Protein AF-A0A2T9X5S5-F1 (afdb_monomer_lite)

Secondary structure (DSSP, 8-state):
-HHHHHHHHHHHHHHHHHHHHHHHTTTT-HHHHHHHHHH-S-HHHHHHHHHH-HHHHHHHHHHHHHHHHHHHHHHHHHHHHHHHHHH-S-HHHHHHHHHHHHHHHHHHHHHHS-HHHHHHHHHHHHHHHHHHHHHHHHHHHHHHHHHHS---HHHHHHHHHHHHHHHHHHHHHH-S--TTHHHHHHHHHHHHHHHHHHHHHHHHHHTS--

Sequence (210 aa):
GSSYLTAFSIASIVVIFASYFETAAVGFSNSGISNLLSVTQYPGFYISQEYLGSTFSTIFFVFTVNSLLGSAIAAYVALSRLTYSLTSRKMLTSIIIVAIFFISFNLIASITGQYCLVYQYTTEASLVTLFSSHAIVSAAYPLFVKKFYKLNLPSVLLGLSSTALMAYGLYSNLIPYEYPNTLIGIVSLISGVILGIVSNILKPILYRKN

Foldseek 3Di:
DVVVVVVVVVVVVVVVVVVVVLCVLQPVDPVSVVVQVVVDPCSVLVSCCVPPNDVRSVVVVVVVVVVVVVVVVVVLLVQLVVQCVLVVDDSVVSSVVSVVVVVVLVVVCVVVVPVVVSVLLVVLLVQLQVLVVQLVCLLCQQVVCVVPHDRDPVSVVSSVVSNVVSVVSNVVSLPPPDPPSNVSSVVSNVVVVVVVVVSVVCVVVVPPDD

pLDDT: mean 77.08, std 10.08, range [37.09, 89.25]

Radius of gyration: 20.95 Å; chains: 1; bounding box: 58×37×54 Å

Structure (mmCIF, N/CA/C/O backbone):
data_AF-A0A2T9X5S5-F1
#
_entry.id   AF-A0A2T9X5S5-F1
#
loop_
_atom_site.group_PDB
_atom_site.id
_atom_site.type_symbol
_atom_site.label_atom_id
_atom_site.label_alt_id
_atom_site.label_comp_id
_atom_site.label_asym_id
_atom_site.label_entity_id
_atom_site.label_seq_id
_atom_site.pdbx_PDB_ins_code
_atom_site.Cartn_x
_atom_site.Cartn_y
_atom_site.Cartn_z
_atom_site.occupancy
_atom_site.B_iso_or_equiv
_atom_site.auth_seq_id
_atom_site.auth_comp_id
_atom_site.auth_asym_id
_atom_site.auth_atom_id
_atom_site.pdbx_PDB_model_num
ATOM 1 N N . GLY A 1 1 ? -14.468 -13.132 8.424 1.00 51.97 1 GLY A N 1
ATOM 2 C CA . GLY A 1 1 ? -13.301 -13.408 9.283 1.00 51.97 1 GLY A CA 1
ATOM 3 C C . GLY A 1 1 ? -12.299 -14.291 8.567 1.00 51.97 1 GLY A C 1
ATOM 4 O O . GLY A 1 1 ? -11.332 -13.772 8.034 1.00 51.97 1 GLY A O 1
ATOM 5 N N . SER A 1 2 ? -12.562 -15.600 8.490 1.00 63.81 2 SER A N 1
ATOM 6 C CA . SER A 1 2 ? -11.638 -16.597 7.914 1.00 63.81 2 SER A CA 1
ATOM 7 C C . SER A 1 2 ? -11.231 -16.331 6.450 1.00 63.81 2 SER A C 1
ATOM 9 O O . SER A 1 2 ? -10.044 -16.354 6.136 1.00 63.81 2 SER A O 1
ATOM 11 N N . SER A 1 3 ? -12.171 -15.965 5.570 1.00 66.81 3 SER A N 1
ATOM 12 C CA . SER A 1 3 ? -11.874 -15.678 4.151 1.00 66.81 3 SER A CA 1
ATOM 13 C C . SER A 1 3 ? -10.965 -14.460 3.937 1.00 66.81 3 SER A C 1
ATOM 15 O O . SER A 1 3 ? -10.184 -14.424 2.998 1.00 66.81 3 SER A O 1
ATOM 17 N N . TYR A 1 4 ? -11.044 -13.461 4.821 1.00 65.31 4 TYR A N 1
ATOM 18 C CA . TYR A 1 4 ? -10.159 -12.293 4.765 1.00 65.31 4 TYR A CA 1
ATOM 19 C C . TYR A 1 4 ? -8.742 -12.660 5.207 1.00 65.31 4 TYR A C 1
ATOM 21 O O . TYR A 1 4 ? -7.770 -12.277 4.570 1.00 65.31 4 TYR A O 1
ATOM 29 N N . LEU A 1 5 ? -8.638 -13.437 6.286 1.00 69.31 5 LEU A N 1
ATOM 30 C CA . LEU A 1 5 ? -7.360 -13.843 6.861 1.00 69.31 5 LEU A CA 1
ATOM 31 C C . LEU A 1 5 ? -6.591 -14.759 5.899 1.00 69.31 5 LEU A C 1
ATOM 33 O O . LEU A 1 5 ? -5.406 -14.560 5.677 1.00 69.31 5 LEU A O 1
ATOM 37 N N . THR A 1 6 ? -7.292 -15.692 5.253 1.00 73.94 6 THR A N 1
ATOM 38 C CA . THR A 1 6 ? -6.723 -16.563 4.212 1.00 73.94 6 THR A CA 1
ATOM 39 C C . THR A 1 6 ? -6.291 -15.783 2.973 1.00 73.94 6 THR A C 1
ATOM 41 O O . THR A 1 6 ? -5.167 -15.969 2.515 1.00 73.94 6 THR A O 1
ATOM 44 N N . ALA A 1 7 ? -7.124 -14.867 2.467 1.00 73.75 7 ALA A N 1
ATOM 45 C CA . ALA A 1 7 ? -6.748 -14.001 1.350 1.00 73.75 7 ALA A CA 1
ATOM 46 C C . ALA A 1 7 ? -5.518 -13.139 1.680 1.00 73.75 7 ALA A C 1
ATOM 48 O O . ALA A 1 7 ? -4.605 -13.036 0.864 1.00 73.75 7 ALA A O 1
ATOM 49 N N . PHE A 1 8 ? -5.463 -12.576 2.891 1.00 73.94 8 PHE A N 1
ATOM 50 C CA . PHE A 1 8 ? -4.324 -11.793 3.361 1.00 73.94 8 PHE A CA 1
ATOM 51 C C . PHE A 1 8 ? -3.049 -12.640 3.438 1.00 73.94 8 PHE A C 1
ATOM 53 O O . PHE A 1 8 ? -2.024 -12.240 2.898 1.00 73.94 8 PHE A O 1
ATOM 60 N N . SER A 1 9 ? -3.114 -13.838 4.027 1.00 77.38 9 SER A N 1
ATOM 61 C CA . SER A 1 9 ? -1.963 -14.743 4.109 1.00 77.38 9 SER A CA 1
ATOM 62 C C . SER A 1 9 ? -1.449 -15.167 2.733 1.00 77.38 9 SER A C 1
ATOM 64 O O . SER A 1 9 ? -0.241 -15.152 2.510 1.00 77.38 9 SER A O 1
ATOM 66 N N . ILE A 1 10 ? -2.346 -15.502 1.800 1.00 82.69 10 ILE A N 1
ATOM 67 C CA . ILE A 1 10 ? -1.968 -15.855 0.425 1.00 82.69 10 ILE A CA 1
ATOM 68 C C . ILE A 1 10 ? -1.291 -14.661 -0.252 1.00 82.69 10 ILE A C 1
ATOM 70 O O . ILE A 1 10 ? -0.217 -14.821 -0.825 1.00 82.69 10 ILE A O 1
ATOM 74 N N . ALA A 1 11 ? -1.865 -13.461 -0.134 1.00 78.94 11 ALA A N 1
ATOM 75 C CA . ALA A 1 11 ? -1.273 -12.252 -0.696 1.00 78.94 11 ALA A CA 1
ATOM 76 C C . ALA A 1 11 ? 0.122 -11.973 -0.112 1.00 78.94 11 ALA A C 1
ATOM 78 O O . ALA A 1 11 ? 1.053 -11.708 -0.867 1.00 78.94 11 ALA A O 1
ATOM 79 N N . SER A 1 12 ? 0.303 -12.097 1.207 1.00 78.38 12 SER A N 1
ATOM 80 C CA . SER A 1 12 ? 1.610 -11.910 1.849 1.00 78.38 12 SER A CA 1
ATOM 81 C C . SER A 1 12 ? 2.654 -12.911 1.349 1.00 78.38 12 SER A C 1
ATOM 83 O O . SER A 1 12 ? 3.779 -12.516 1.054 1.00 78.38 12 SER A O 1
ATOM 85 N N . ILE A 1 13 ? 2.288 -14.190 1.210 1.00 82.88 13 ILE A N 1
ATOM 86 C CA . ILE A 1 13 ? 3.191 -15.229 0.690 1.00 82.88 13 ILE A CA 1
ATOM 87 C C . ILE A 1 13 ? 3.580 -14.924 -0.758 1.00 82.88 13 ILE A C 1
ATOM 89 O O . ILE A 1 13 ? 4.755 -15.016 -1.103 1.00 82.88 13 ILE A O 1
ATOM 93 N N . VAL A 1 14 ? 2.617 -14.526 -1.592 1.00 83.00 14 VAL A N 1
ATOM 94 C CA . VAL A 1 14 ? 2.863 -14.171 -2.996 1.00 83.00 14 VAL A CA 1
ATOM 95 C C . VAL A 1 14 ? 3.793 -12.963 -3.111 1.00 83.00 14 VAL A C 1
ATOM 97 O O . VAL A 1 14 ? 4.687 -12.983 -3.950 1.00 83.00 14 VAL A O 1
ATOM 100 N N . VAL A 1 15 ? 3.641 -11.946 -2.256 1.00 82.50 15 VAL A N 1
ATOM 101 C CA . VAL A 1 15 ? 4.542 -10.781 -2.235 1.00 82.50 15 VAL A CA 1
ATOM 102 C C . VAL A 1 15 ? 5.960 -11.194 -1.848 1.00 82.50 15 VAL A C 1
ATOM 104 O O . VAL A 1 15 ? 6.899 -10.859 -2.561 1.00 82.50 15 VAL A O 1
ATOM 107 N N . ILE A 1 16 ? 6.125 -11.970 -0.772 1.00 82.50 16 ILE A N 1
ATOM 108 C CA . ILE A 1 16 ? 7.445 -12.466 -0.343 1.00 82.50 16 ILE A CA 1
ATOM 109 C C . ILE A 1 16 ? 8.099 -13.287 -1.457 1.00 82.50 16 ILE A C 1
ATOM 111 O O . ILE A 1 16 ? 9.279 -13.107 -1.752 1.00 82.50 16 ILE A O 1
ATOM 115 N N . PHE A 1 17 ? 7.323 -14.168 -2.088 1.00 83.56 17 PHE A N 1
ATOM 116 C CA . PHE A 1 17 ? 7.777 -14.979 -3.208 1.00 83.56 17 PHE A CA 1
ATOM 117 C C . PHE A 1 17 ? 8.229 -14.100 -4.381 1.00 83.56 17 PHE A C 1
ATOM 119 O O . PHE A 1 17 ? 9.359 -14.236 -4.838 1.00 83.56 17 PHE A O 1
ATOM 126 N N . ALA A 1 18 ? 7.398 -13.158 -4.829 1.00 80.69 18 ALA A N 1
ATOM 127 C CA . ALA A 1 18 ? 7.728 -12.264 -5.937 1.00 80.69 18 ALA A CA 1
ATOM 128 C C . ALA A 1 18 ? 8.997 -11.442 -5.653 1.00 80.69 18 ALA A C 1
ATOM 130 O O . ALA A 1 18 ? 9.925 -11.458 -6.458 1.00 80.69 18 ALA A O 1
ATOM 131 N N . SER A 1 19 ? 9.091 -10.813 -4.477 1.00 81.06 19 SER A N 1
ATOM 132 C CA . SER A 1 19 ? 10.265 -10.023 -4.086 1.00 81.06 19 SER A CA 1
ATOM 133 C C . SER A 1 19 ? 11.542 -10.864 -4.010 1.00 81.06 19 SER A C 1
ATOM 135 O O . SER A 1 19 ? 12.616 -10.402 -4.397 1.00 81.06 19 SER A O 1
ATOM 137 N N . TYR A 1 20 ? 11.447 -12.114 -3.549 1.00 85.00 20 TYR A N 1
ATOM 138 C CA . TYR A 1 20 ? 12.586 -13.029 -3.539 1.00 85.00 20 TYR A CA 1
ATOM 139 C C . TYR A 1 20 ? 13.075 -13.343 -4.958 1.00 85.00 20 TYR A C 1
ATOM 141 O O . TYR A 1 20 ? 14.272 -13.279 -5.215 1.00 85.00 20 TYR A O 1
ATOM 149 N N . PHE A 1 21 ? 12.173 -13.634 -5.899 1.00 81.81 21 PHE A N 1
ATOM 150 C CA . PHE A 1 21 ? 12.563 -13.953 -7.276 1.00 81.81 21 PHE A CA 1
ATOM 151 C C . PHE A 1 21 ? 13.093 -12.744 -8.047 1.00 81.81 21 PHE A C 1
ATOM 153 O O . PHE A 1 21 ? 14.059 -12.882 -8.793 1.00 81.81 21 PHE A O 1
ATOM 160 N N . GLU A 1 22 ? 12.522 -11.558 -7.841 1.00 82.12 22 GLU A N 1
ATOM 161 C CA . GLU A 1 22 ? 13.028 -10.327 -8.456 1.00 82.12 22 GLU A CA 1
ATOM 162 C C . GLU A 1 22 ? 14.433 -9.979 -7.952 1.00 82.12 22 GLU A C 1
ATOM 164 O O . GLU A 1 22 ? 15.309 -9.639 -8.744 1.00 82.12 22 GLU A O 1
ATOM 169 N N . THR A 1 23 ? 14.693 -10.132 -6.651 1.00 81.81 23 THR A N 1
ATOM 170 C CA . THR A 1 23 ? 16.039 -9.917 -6.091 1.00 81.81 23 THR A CA 1
ATOM 171 C C . THR A 1 23 ? 17.025 -11.015 -6.500 1.00 81.81 23 THR A C 1
ATOM 173 O O . THR A 1 23 ? 18.191 -10.720 -6.774 1.00 81.81 23 THR A O 1
ATOM 176 N N . ALA A 1 24 ? 16.565 -12.263 -6.623 1.00 82.88 24 ALA A N 1
ATOM 177 C CA . ALA A 1 24 ? 17.366 -13.387 -7.104 1.00 82.88 24 ALA A CA 1
ATOM 178 C C . ALA A 1 24 ? 17.780 -13.231 -8.575 1.00 82.88 24 ALA A C 1
ATOM 180 O O . ALA A 1 24 ? 18.940 -13.471 -8.907 1.00 82.88 24 ALA A O 1
ATOM 181 N N . ALA A 1 25 ? 16.867 -12.776 -9.444 1.00 80.06 25 ALA A N 1
ATOM 182 C CA . ALA A 1 25 ? 17.119 -12.549 -10.874 1.00 80.06 25 ALA A CA 1
ATOM 183 C C . ALA A 1 25 ? 18.254 -11.545 -11.134 1.00 80.06 25 ALA A C 1
ATOM 185 O O . ALA A 1 25 ? 18.820 -11.495 -12.223 1.00 80.06 25 ALA A O 1
ATOM 186 N N . VAL A 1 26 ? 18.579 -10.758 -10.111 1.00 81.94 26 VAL A N 1
ATOM 187 C CA . VAL A 1 26 ? 19.535 -9.658 -10.127 1.00 81.94 26 VAL A CA 1
ATOM 188 C C . VAL A 1 26 ? 20.758 -9.965 -9.227 1.00 81.94 26 VAL A C 1
ATOM 190 O O . VAL A 1 26 ? 21.591 -9.108 -8.915 1.00 81.94 26 VAL A O 1
ATOM 193 N N . GLY A 1 27 ? 20.893 -11.227 -8.807 1.00 80.25 27 GLY A N 1
ATOM 194 C CA . GLY A 1 27 ? 22.055 -11.747 -8.086 1.00 80.25 27 GLY A CA 1
ATOM 195 C C . GLY A 1 27 ? 22.132 -11.342 -6.614 1.00 80.25 27 GLY A C 1
ATOM 196 O O . GLY A 1 27 ? 23.230 -11.314 -6.065 1.00 80.25 27 GLY A O 1
ATOM 197 N N . PHE A 1 28 ? 21.004 -10.994 -5.980 1.00 81.69 28 PHE A N 1
ATOM 198 C CA . PHE A 1 28 ? 20.938 -10.523 -4.586 1.00 81.69 28 PHE A CA 1
ATOM 199 C C . PHE A 1 28 ? 21.903 -9.363 -4.286 1.00 81.69 28 PHE A C 1
ATOM 201 O O . PHE A 1 28 ? 22.448 -9.252 -3.188 1.00 81.69 28 PHE A O 1
ATOM 208 N N . SER A 1 29 ? 22.138 -8.501 -5.278 1.00 82.00 29 SER A N 1
ATOM 209 C CA . SER A 1 29 ? 23.122 -7.425 -5.193 1.00 82.00 29 SER A CA 1
ATOM 210 C C . SER A 1 29 ? 22.465 -6.052 -5.310 1.00 82.00 29 SER A C 1
ATOM 212 O O . SER A 1 29 ? 21.623 -5.821 -6.178 1.00 82.00 29 SER A O 1
ATOM 214 N N . ASN A 1 30 ? 22.886 -5.109 -4.460 1.00 79.50 30 ASN A N 1
ATOM 215 C CA . ASN A 1 30 ? 22.406 -3.724 -4.525 1.00 79.50 30 ASN A CA 1
ATOM 216 C C . ASN A 1 30 ? 22.750 -3.065 -5.869 1.00 79.50 30 ASN A C 1
ATOM 218 O O . ASN A 1 30 ? 21.938 -2.318 -6.406 1.00 79.50 30 ASN A O 1
ATOM 222 N N . SER A 1 31 ? 23.926 -3.377 -6.426 1.00 81.50 31 SER A N 1
ATOM 223 C CA . SER A 1 31 ? 24.366 -2.892 -7.738 1.00 81.50 31 SER A CA 1
ATOM 224 C C . SER A 1 31 ? 23.492 -3.423 -8.870 1.00 81.50 31 SER A C 1
ATOM 226 O O . SER A 1 31 ? 23.131 -2.680 -9.783 1.00 81.50 31 SER A O 1
ATOM 228 N N . GLY A 1 32 ? 23.111 -4.697 -8.806 1.00 78.69 32 GLY A N 1
ATOM 229 C CA . GLY A 1 32 ? 22.175 -5.265 -9.755 1.00 78.69 32 GLY A CA 1
ATOM 230 C C . GLY A 1 32 ? 20.809 -4.584 -9.651 1.00 78.69 32 GLY A C 1
ATOM 231 O O . GLY A 1 32 ? 20.246 -4.211 -10.678 1.00 78.69 32 GLY A O 1
ATOM 232 N N . ILE A 1 33 ? 20.278 -4.392 -8.436 1.00 79.06 33 ILE A N 1
ATOM 233 C CA . ILE A 1 33 ? 18.959 -3.765 -8.236 1.00 79.06 33 ILE A CA 1
ATOM 234 C C . ILE A 1 33 ? 18.973 -2.339 -8.792 1.00 79.06 33 ILE A C 1
ATOM 236 O O . ILE A 1 33 ? 18.069 -1.965 -9.537 1.00 79.06 33 ILE A O 1
ATOM 240 N N . SER A 1 34 ? 20.024 -1.561 -8.510 1.00 80.50 34 SER A N 1
ATOM 241 C CA . SER A 1 34 ? 20.165 -0.212 -9.065 1.00 80.50 34 SER A CA 1
ATOM 242 C C . SER A 1 34 ? 20.276 -0.205 -10.590 1.00 80.50 34 SER A C 1
ATOM 244 O O . SER A 1 34 ? 19.725 0.685 -11.229 1.00 80.50 34 SER A O 1
ATOM 246 N N . ASN A 1 35 ? 20.944 -1.200 -11.182 1.00 82.56 35 ASN A N 1
ATOM 247 C CA . ASN A 1 35 ? 21.038 -1.329 -12.636 1.00 82.56 35 ASN A CA 1
ATOM 248 C C . ASN A 1 35 ? 19.696 -1.712 -13.267 1.00 82.56 35 ASN A C 1
ATOM 250 O O . ASN A 1 35 ? 19.354 -1.210 -14.330 1.00 82.56 35 ASN A O 1
ATOM 254 N N . LEU A 1 36 ? 18.908 -2.572 -12.623 1.00 81.69 36 LEU A N 1
ATOM 255 C CA . LEU A 1 36 ? 17.578 -2.909 -13.123 1.00 81.69 36 LEU A CA 1
ATOM 256 C C . LEU A 1 36 ? 16.651 -1.686 -13.074 1.00 81.69 36 LEU A C 1
ATOM 258 O O . LEU A 1 36 ? 15.981 -1.375 -14.056 1.00 81.69 36 LEU A O 1
ATOM 262 N N . LEU A 1 37 ? 16.655 -0.961 -11.953 1.00 82.44 37 LEU A N 1
ATOM 263 C CA . LEU A 1 37 ? 15.818 0.225 -11.753 1.00 82.44 37 LEU A CA 1
ATOM 264 C C . LEU A 1 37 ? 16.249 1.428 -12.608 1.00 82.44 37 LEU A C 1
ATOM 266 O O . LEU A 1 37 ? 15.436 2.317 -12.856 1.00 82.44 37 LEU A O 1
ATOM 270 N N . SER A 1 38 ? 17.500 1.472 -13.079 1.00 81.38 38 SER A N 1
ATOM 271 C CA . SER A 1 38 ? 17.955 2.505 -14.018 1.00 81.38 38 SER A CA 1
ATOM 272 C C . SER A 1 38 ? 17.520 2.231 -15.460 1.00 81.38 38 SER A C 1
ATOM 274 O O . SER A 1 38 ? 17.366 3.170 -16.239 1.00 81.38 38 SER A O 1
ATOM 276 N N . VAL A 1 39 ? 17.284 0.963 -15.809 1.00 82.12 39 VAL A N 1
ATOM 277 C CA . VAL A 1 39 ? 16.880 0.535 -17.156 1.00 82.12 39 VAL A CA 1
ATOM 278 C C . VAL A 1 39 ? 15.358 0.499 -17.310 1.00 82.12 39 VAL A C 1
ATOM 280 O O . VAL A 1 39 ? 14.844 0.810 -18.384 1.00 82.12 39 VAL A O 1
ATOM 283 N N . THR A 1 40 ? 14.612 0.136 -16.262 1.00 81.00 40 THR A N 1
ATOM 284 C CA . THR A 1 40 ? 13.155 -0.034 -16.347 1.00 81.00 40 THR A CA 1
ATOM 285 C C . THR A 1 40 ? 12.413 0.411 -15.088 1.00 81.00 40 THR A C 1
ATOM 287 O O . THR A 1 40 ? 12.863 0.214 -13.964 1.00 81.00 40 THR A O 1
ATOM 290 N N . GLN A 1 41 ? 11.211 0.958 -15.290 1.00 78.81 41 GLN A N 1
ATOM 291 C CA . GLN A 1 41 ? 10.235 1.244 -14.229 1.00 78.81 41 GLN A CA 1
ATOM 292 C C . GLN A 1 41 ? 9.321 0.037 -13.929 1.00 78.81 41 GLN A C 1
ATOM 294 O O . GLN A 1 41 ? 8.546 0.065 -12.977 1.00 78.81 41 GLN A O 1
ATOM 299 N N . TYR A 1 42 ? 9.405 -1.032 -14.733 1.00 80.88 42 TYR A N 1
ATOM 300 C CA . TYR A 1 42 ? 8.589 -2.246 -14.617 1.00 80.88 42 TYR A CA 1
ATOM 301 C C . TYR A 1 42 ? 9.487 -3.492 -14.534 1.00 80.88 42 TYR A C 1
ATOM 303 O O . TYR A 1 42 ? 9.612 -4.232 -15.517 1.00 80.88 42 TYR A O 1
ATOM 311 N N . PRO A 1 43 ? 10.130 -3.737 -13.376 1.00 80.94 43 PRO A N 1
ATOM 312 C CA . PRO A 1 43 ? 11.124 -4.800 -13.215 1.00 80.94 43 PRO A CA 1
ATOM 313 C C . PRO A 1 43 ? 10.555 -6.195 -13.506 1.00 80.94 43 PRO A C 1
ATOM 315 O O . PRO A 1 43 ? 11.147 -6.934 -14.288 1.00 80.94 43 PRO A O 1
ATOM 318 N N . GLY A 1 44 ? 9.370 -6.533 -12.985 1.00 81.38 44 GLY A N 1
ATOM 319 C CA . GLY A 1 44 ? 8.740 -7.836 -13.235 1.00 81.38 44 GLY A CA 1
ATOM 320 C C . GLY A 1 44 ? 8.433 -8.104 -14.715 1.00 81.38 44 GLY A C 1
ATOM 321 O O . GLY A 1 44 ? 8.652 -9.212 -15.203 1.00 81.38 44 GLY A O 1
ATOM 322 N N . PHE A 1 45 ? 8.003 -7.082 -15.467 1.00 84.44 45 PHE A N 1
ATOM 323 C CA . PHE A 1 45 ? 7.791 -7.210 -16.914 1.00 84.44 45 PHE A CA 1
ATOM 324 C C . PHE A 1 45 ? 9.114 -7.439 -17.651 1.00 84.44 45 PHE A C 1
ATOM 326 O O . PHE A 1 45 ? 9.213 -8.366 -18.453 1.00 84.44 45 PHE A O 1
ATOM 333 N N . TYR A 1 46 ? 10.137 -6.642 -17.338 1.00 85.44 46 TYR A N 1
ATOM 334 C CA . TYR A 1 46 ? 11.456 -6.746 -17.960 1.00 85.44 46 TYR A CA 1
ATOM 335 C C . TYR A 1 46 ? 12.094 -8.120 -17.723 1.00 85.44 46 TYR A C 1
ATOM 337 O O . TYR A 1 46 ? 12.513 -8.779 -18.669 1.00 85.44 46 TYR A O 1
ATOM 345 N N . ILE A 1 47 ? 12.069 -8.606 -16.479 1.00 85.31 47 ILE A N 1
ATOM 346 C CA . ILE A 1 47 ? 12.554 -9.946 -16.127 1.00 85.31 47 ILE A CA 1
ATOM 347 C C . ILE A 1 47 ? 11.755 -11.012 -16.890 1.00 85.31 47 ILE A C 1
ATOM 349 O O . ILE A 1 47 ? 12.333 -11.916 -17.488 1.00 85.31 47 ILE A O 1
ATOM 353 N N . SER A 1 48 ? 10.424 -10.906 -16.940 1.00 84.44 48 SER A N 1
ATOM 354 C CA . SER A 1 48 ? 9.606 -11.884 -17.670 1.00 84.44 48 SER A CA 1
ATOM 355 C C . SER A 1 48 ? 9.923 -11.928 -19.170 1.00 84.44 48 SER A C 1
ATOM 357 O O . SER A 1 48 ? 9.900 -13.001 -19.771 1.00 84.44 48 SER A O 1
ATOM 359 N N . GLN A 1 49 ? 10.261 -10.780 -19.764 1.00 86.50 49 GLN A N 1
ATOM 360 C CA . GLN A 1 49 ? 10.643 -10.680 -21.166 1.00 86.50 49 GLN A CA 1
ATOM 361 C C . GLN A 1 49 ? 12.018 -11.304 -21.421 1.00 86.50 49 GLN A C 1
ATOM 363 O O . GLN A 1 49 ? 12.164 -12.037 -22.397 1.00 86.50 49 GLN A O 1
ATOM 368 N N . GLU A 1 50 ? 12.980 -11.061 -20.531 1.00 85.31 50 GLU A N 1
ATOM 369 C CA . GLU A 1 50 ? 14.351 -11.571 -20.637 1.00 85.31 50 GLU A CA 1
ATOM 370 C C . GLU A 1 50 ? 14.411 -13.102 -20.502 1.00 85.31 50 GLU A C 1
ATOM 372 O O . GLU A 1 50 ? 15.096 -13.773 -21.270 1.00 85.31 50 GLU A O 1
ATOM 377 N N . TYR A 1 51 ? 13.660 -13.677 -19.553 1.00 84.81 51 TYR A N 1
ATOM 378 C CA . TYR A 1 51 ? 13.742 -15.109 -19.235 1.00 84.81 51 TYR A CA 1
ATOM 379 C C . TYR A 1 51 ? 12.740 -15.992 -19.998 1.00 84.81 51 TYR A C 1
ATOM 381 O O . TYR A 1 51 ? 13.033 -17.160 -20.249 1.00 84.81 51 TYR A O 1
ATOM 389 N N . LEU A 1 52 ? 11.548 -15.484 -20.335 1.00 86.38 52 LEU A N 1
ATOM 390 C CA . LEU A 1 52 ? 10.440 -16.284 -20.894 1.00 86.38 52 LEU A CA 1
ATOM 391 C C . LEU A 1 52 ? 9.920 -15.760 -22.246 1.00 86.38 52 LEU A C 1
ATOM 393 O O . LEU A 1 52 ? 9.028 -16.368 -22.842 1.00 86.38 52 LEU A O 1
ATOM 397 N N . GLY A 1 53 ? 10.486 -14.663 -22.755 1.00 89.19 53 GLY A N 1
ATOM 398 C CA . GLY A 1 53 ? 10.158 -14.089 -24.057 1.00 89.19 53 GLY A CA 1
ATOM 399 C C . GLY A 1 53 ? 8.928 -13.171 -24.072 1.00 89.19 53 GLY A C 1
ATOM 400 O O . GLY A 1 53 ? 8.190 -13.014 -23.098 1.00 89.19 53 GLY A O 1
ATOM 401 N N . SER A 1 54 ? 8.695 -12.543 -25.229 1.00 86.56 54 SER A N 1
ATOM 402 C CA . SER A 1 54 ? 7.710 -11.462 -25.411 1.00 86.56 54 SER A CA 1
ATOM 403 C C . SER A 1 54 ? 6.246 -11.893 -25.260 1.00 86.56 54 SER A C 1
ATOM 405 O O . SER A 1 54 ? 5.401 -11.120 -24.800 1.00 86.56 54 SER A O 1
ATOM 407 N N . THR A 1 55 ? 5.914 -13.130 -25.636 1.00 86.56 55 THR A N 1
ATOM 4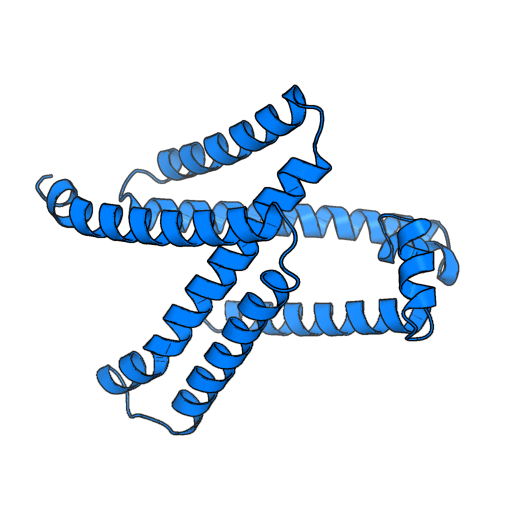08 C CA . THR A 1 55 ? 4.543 -13.648 -25.521 1.00 86.56 55 THR A CA 1
ATOM 409 C C . THR A 1 55 ? 4.141 -13.802 -24.058 1.00 86.56 55 THR A C 1
ATOM 411 O O . THR A 1 55 ? 3.050 -13.383 -23.669 1.00 86.56 55 THR A O 1
ATOM 414 N N . PHE A 1 56 ? 5.034 -14.352 -23.231 1.00 87.75 56 PHE A N 1
ATOM 415 C CA . PHE A 1 56 ? 4.781 -14.507 -21.804 1.00 87.75 56 PHE A CA 1
ATOM 416 C C . PHE A 1 56 ? 4.746 -13.153 -21.088 1.00 87.75 56 PHE A C 1
ATOM 418 O O . PHE A 1 56 ? 3.842 -12.917 -20.285 1.00 87.75 56 PHE A O 1
ATOM 425 N N . SER A 1 57 ? 5.657 -12.232 -21.421 1.00 87.00 57 SER A N 1
ATOM 426 C CA . SER A 1 57 ? 5.688 -10.906 -20.792 1.00 87.00 57 SER A CA 1
ATOM 427 C C . SER A 1 57 ? 4.413 -10.100 -21.042 1.00 87.00 57 SER A C 1
ATOM 429 O O . SER A 1 57 ? 3.915 -9.422 -20.144 1.00 87.00 57 SER A O 1
ATOM 431 N N . THR A 1 58 ? 3.814 -10.231 -22.227 1.00 86.81 58 THR A N 1
ATOM 432 C CA . THR A 1 58 ? 2.534 -9.582 -22.549 1.00 86.81 58 THR A CA 1
ATOM 433 C C . THR A 1 58 ? 1.395 -10.131 -21.688 1.00 86.81 58 THR A C 1
ATOM 435 O O . THR A 1 58 ? 0.605 -9.365 -21.136 1.00 86.81 58 THR A O 1
ATOM 438 N N . ILE A 1 59 ? 1.324 -11.455 -21.517 1.00 87.81 59 ILE A N 1
ATOM 439 C CA . ILE A 1 59 ? 0.330 -12.099 -20.646 1.00 87.81 59 ILE A CA 1
ATOM 440 C C . ILE A 1 59 ? 0.522 -11.641 -19.193 1.00 87.81 59 ILE A C 1
ATOM 442 O O . ILE A 1 59 ? -0.442 -11.255 -18.529 1.00 87.81 59 ILE A O 1
ATOM 446 N N . PHE A 1 60 ? 1.769 -11.620 -18.717 1.00 86.19 60 PHE A N 1
ATOM 447 C CA . PHE A 1 60 ? 2.123 -11.135 -17.386 1.00 86.19 60 PHE A CA 1
ATOM 448 C C . PHE A 1 60 ? 1.703 -9.674 -17.173 1.00 86.19 60 PHE A C 1
ATOM 450 O O . PHE A 1 60 ? 1.111 -9.338 -16.145 1.00 86.19 60 PHE A O 1
ATOM 457 N N . PHE A 1 61 ? 1.935 -8.810 -18.163 1.00 86.62 61 PHE A N 1
ATOM 458 C CA . PHE A 1 61 ? 1.512 -7.413 -18.123 1.00 86.62 61 PHE A CA 1
ATOM 459 C C . PHE A 1 61 ? -0.011 -7.281 -18.002 1.00 86.62 61 PHE A C 1
ATOM 461 O O . PHE A 1 61 ? -0.503 -6.575 -17.123 1.00 86.62 61 PHE A O 1
ATOM 468 N N . VAL A 1 62 ? -0.771 -8.018 -18.819 1.00 89.25 62 VAL A N 1
ATOM 469 C CA . VAL A 1 62 ? -2.242 -8.013 -18.769 1.00 89.25 62 VAL A CA 1
ATOM 470 C C . VAL A 1 62 ? -2.756 -8.474 -17.402 1.00 89.25 62 VAL A C 1
ATOM 472 O O . VAL A 1 62 ? -3.671 -7.857 -16.849 1.00 89.25 62 VAL A O 1
ATOM 475 N N . PHE A 1 63 ? -2.171 -9.519 -16.813 1.00 87.12 63 PHE A N 1
ATOM 476 C CA . PHE A 1 63 ? -2.539 -9.952 -15.461 1.00 87.12 63 PHE A CA 1
ATOM 477 C C . PHE A 1 63 ? -2.180 -8.918 -14.394 1.00 87.12 63 PHE A C 1
ATOM 479 O O . PHE A 1 63 ? -2.974 -8.688 -13.482 1.00 87.12 63 PHE A O 1
ATOM 486 N N . THR A 1 64 ? -1.031 -8.258 -14.528 1.00 86.56 64 THR A N 1
ATOM 487 C CA . THR A 1 64 ? -0.589 -7.207 -13.603 1.00 86.56 64 THR A CA 1
ATOM 488 C C . THR A 1 64 ? -1.561 -6.028 -13.612 1.00 86.56 64 THR A C 1
ATOM 490 O O . THR A 1 64 ? -2.012 -5.594 -12.553 1.00 86.56 64 THR A O 1
ATOM 493 N N . VAL A 1 65 ? -1.965 -5.560 -14.797 1.00 87.88 65 VAL A N 1
ATOM 494 C CA . VAL A 1 65 ? -2.947 -4.474 -14.94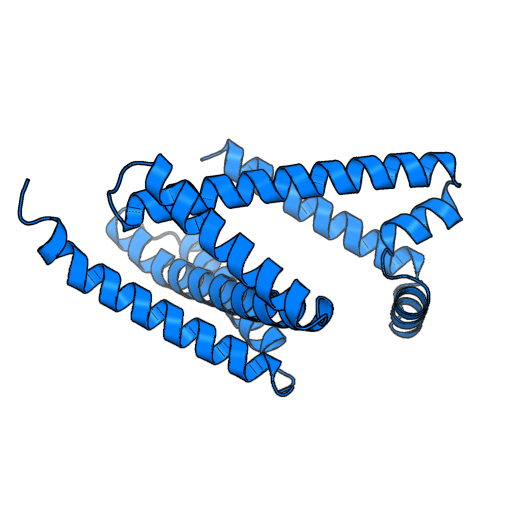5 1.00 87.88 65 VAL A CA 1
ATOM 495 C C . VAL A 1 65 ? -4.305 -4.871 -14.364 1.00 87.88 65 VAL A C 1
ATOM 497 O O . VAL A 1 65 ? -4.893 -4.105 -13.603 1.00 87.88 65 VAL A O 1
ATOM 500 N N . ASN A 1 66 ? -4.796 -6.079 -14.657 1.00 88.56 66 ASN A N 1
ATOM 501 C CA . ASN A 1 66 ? -6.066 -6.557 -14.104 1.00 88.56 66 ASN A CA 1
ATOM 502 C C . ASN A 1 66 ? -6.031 -6.676 -12.574 1.00 88.56 66 ASN A C 1
ATOM 504 O O . ASN A 1 66 ? -6.983 -6.282 -11.901 1.00 88.56 66 ASN A O 1
ATOM 508 N N . SER A 1 67 ? -4.927 -7.178 -12.019 1.00 84.31 67 SER A N 1
ATOM 509 C CA . SER A 1 67 ? -4.713 -7.259 -10.573 1.00 84.31 67 SER A CA 1
ATOM 510 C C . SER A 1 67 ? -4.715 -5.871 -9.928 1.00 84.31 67 SER A C 1
ATOM 512 O O . SER A 1 67 ? -5.391 -5.647 -8.921 1.00 84.31 67 SER A O 1
ATOM 514 N N . LEU A 1 68 ? -4.039 -4.904 -10.556 1.00 86.19 68 LEU A N 1
ATOM 515 C CA . LEU A 1 68 ? -3.994 -3.519 -10.098 1.00 86.19 68 LEU A CA 1
ATOM 516 C C . LEU A 1 68 ? -5.384 -2.869 -10.106 1.00 86.19 68 LEU A C 1
ATOM 518 O O . LEU A 1 68 ? -5.779 -2.265 -9.108 1.00 86.19 68 LEU A O 1
ATOM 522 N N . LEU A 1 69 ? -6.159 -3.049 -11.180 1.00 85.12 69 LEU A N 1
ATOM 523 C CA . LEU A 1 69 ? -7.540 -2.563 -11.259 1.00 85.12 69 LEU A CA 1
ATOM 524 C C . LEU A 1 69 ? -8.424 -3.200 -10.183 1.00 85.12 69 LEU A C 1
ATOM 526 O O . LEU A 1 69 ? -9.159 -2.495 -9.490 1.00 85.12 69 LEU A O 1
ATOM 530 N N . GLY A 1 70 ? -8.326 -4.518 -9.997 1.00 84.31 70 GLY A N 1
ATOM 531 C CA . GLY A 1 70 ? -9.073 -5.236 -8.966 1.00 84.31 70 GLY A CA 1
ATOM 532 C C . GLY A 1 70 ? -8.756 -4.730 -7.557 1.00 84.31 70 GLY A C 1
ATOM 533 O O . GLY A 1 70 ? -9.671 -4.455 -6.778 1.00 84.31 70 GLY A O 1
ATOM 534 N N . SER A 1 71 ? -7.471 -4.540 -7.248 1.00 83.06 71 SER A N 1
ATOM 535 C CA . SER A 1 71 ? -7.008 -3.993 -5.969 1.00 83.06 71 SER A CA 1
ATOM 536 C C . SER A 1 71 ? -7.514 -2.565 -5.740 1.00 83.06 71 SER A C 1
ATOM 538 O O . SER A 1 71 ? -8.061 -2.265 -4.677 1.00 83.06 71 SER A O 1
ATOM 540 N N . ALA A 1 72 ? -7.434 -1.702 -6.757 1.00 82.56 72 ALA A N 1
ATOM 541 C CA . ALA A 1 72 ? -7.916 -0.325 -6.679 1.00 82.56 72 ALA A CA 1
ATOM 542 C C . ALA A 1 72 ? -9.429 -0.254 -6.414 1.00 82.56 72 ALA A C 1
ATOM 544 O O . ALA A 1 72 ? -9.874 0.492 -5.538 1.00 82.56 72 ALA A O 1
ATOM 545 N N . ILE A 1 73 ? -10.226 -1.071 -7.110 1.00 83.75 73 ILE A N 1
ATOM 546 C CA . ILE A 1 73 ? -11.679 -1.148 -6.905 1.00 83.75 73 ILE A CA 1
ATOM 547 C C . ILE A 1 73 ? -11.994 -1.658 -5.494 1.00 83.75 73 ILE A C 1
ATOM 549 O O . ILE A 1 73 ? -12.835 -1.082 -4.799 1.00 83.75 73 ILE A O 1
ATOM 553 N N . ALA A 1 74 ? -11.310 -2.710 -5.038 1.00 83.75 74 ALA A N 1
ATOM 554 C CA . ALA A 1 74 ? -11.511 -3.263 -3.702 1.00 83.75 74 ALA A CA 1
ATOM 555 C C . ALA A 1 74 ? -11.179 -2.240 -2.601 1.00 83.75 74 ALA A C 1
ATOM 557 O O . ALA A 1 74 ? -11.971 -2.058 -1.670 1.00 83.75 74 ALA A O 1
ATOM 558 N N . ALA A 1 75 ? -10.058 -1.525 -2.734 1.00 82.31 75 ALA A N 1
ATOM 559 C CA . ALA A 1 75 ? -9.657 -0.460 -1.820 1.00 82.31 75 ALA A CA 1
ATOM 560 C C . ALA A 1 75 ? -10.678 0.689 -1.806 1.00 82.31 75 ALA A C 1
ATOM 562 O O . ALA A 1 75 ? -11.079 1.151 -0.736 1.00 82.31 75 ALA A O 1
ATOM 563 N N . TYR A 1 76 ? -11.173 1.095 -2.976 1.00 83.06 76 TYR A N 1
ATOM 564 C CA . TYR A 1 76 ? -12.194 2.134 -3.104 1.00 83.06 76 TYR A CA 1
ATOM 565 C C . TYR A 1 76 ? -13.518 1.748 -2.424 1.00 83.06 76 TYR A C 1
ATOM 567 O O . TYR A 1 76 ? -14.122 2.553 -1.705 1.00 83.06 76 TYR A O 1
ATOM 575 N N . VAL A 1 77 ? -13.960 0.497 -2.583 1.00 84.00 77 VAL A N 1
ATOM 576 C CA . VAL A 1 77 ? -15.156 -0.030 -1.905 1.00 84.00 77 VAL A CA 1
ATOM 577 C C . VAL A 1 77 ? -14.952 -0.082 -0.390 1.00 84.00 77 VAL A C 1
ATOM 579 O O . VAL A 1 77 ? -15.854 0.299 0.362 1.00 84.00 77 VAL A O 1
ATOM 582 N N . ALA A 1 78 ? -13.782 -0.523 0.077 1.00 82.62 78 ALA A N 1
ATOM 583 C CA . ALA A 1 78 ? -13.454 -0.562 1.500 1.00 82.62 78 ALA A CA 1
ATOM 584 C C . ALA A 1 78 ? -13.461 0.844 2.120 1.00 82.62 78 ALA A C 1
ATOM 586 O O . ALA A 1 78 ? -14.095 1.056 3.157 1.00 82.62 78 ALA A O 1
ATOM 587 N N . LEU A 1 79 ? -12.843 1.818 1.448 1.00 84.12 79 LEU A N 1
ATOM 588 C CA . LEU A 1 79 ? -12.814 3.209 1.890 1.00 84.12 79 LEU A CA 1
ATOM 589 C C . LEU A 1 79 ? -14.220 3.818 1.913 1.00 84.12 79 LEU A C 1
ATOM 591 O O . LEU A 1 79 ? -14.607 4.431 2.903 1.00 84.12 79 LEU A O 1
ATOM 595 N N . SER A 1 80 ? -15.038 3.551 0.893 1.00 83.44 80 SER A N 1
ATOM 596 C CA . SER A 1 80 ? -16.435 4.001 0.848 1.00 83.44 80 SER A CA 1
ATOM 597 C C . SER A 1 80 ? -17.264 3.456 2.019 1.00 83.44 80 SER A C 1
ATOM 599 O O . SER A 1 80 ? -18.064 4.188 2.606 1.00 83.44 80 SER A O 1
ATOM 601 N N . ARG A 1 81 ? -17.056 2.188 2.408 1.00 82.88 81 ARG A N 1
ATOM 602 C CA . ARG A 1 81 ? -17.698 1.581 3.590 1.00 82.88 81 ARG A CA 1
ATOM 603 C C . ARG A 1 81 ? -17.208 2.204 4.899 1.00 82.88 81 ARG A C 1
ATOM 605 O O . ARG A 1 81 ? -18.016 2.417 5.802 1.00 82.88 81 ARG A O 1
ATOM 612 N N . LEU A 1 82 ? -15.918 2.530 4.998 1.00 80.88 82 LEU A N 1
ATOM 613 C CA . LEU A 1 82 ? -15.354 3.225 6.157 1.00 80.88 82 LEU A CA 1
ATOM 614 C C . LEU A 1 82 ? -15.953 4.631 6.296 1.00 80.88 82 LEU A C 1
ATOM 616 O O . LEU A 1 82 ? -16.450 4.989 7.362 1.00 80.88 82 LEU A O 1
ATOM 620 N N . THR A 1 83 ? -15.987 5.404 5.210 1.00 80.12 83 THR A N 1
ATOM 621 C CA . THR A 1 83 ? -16.597 6.740 5.180 1.00 80.12 83 THR A CA 1
ATOM 622 C C . THR A 1 83 ? -18.086 6.678 5.513 1.00 80.12 83 THR A C 1
ATOM 624 O O . THR A 1 83 ? -18.574 7.510 6.272 1.00 80.12 83 THR A O 1
ATOM 627 N N . TYR A 1 84 ? -18.814 5.672 5.020 1.00 78.75 84 TYR A N 1
ATOM 628 C CA . TYR A 1 84 ? -20.206 5.432 5.412 1.00 78.75 84 TYR A CA 1
ATOM 629 C C . TYR A 1 84 ? -20.342 5.237 6.927 1.00 78.75 84 TYR A C 1
ATOM 631 O O . TYR A 1 84 ? -21.140 5.920 7.569 1.00 78.75 84 TYR A O 1
ATOM 639 N N . SER A 1 85 ? -19.510 4.371 7.514 1.00 79.25 85 SER A N 1
ATOM 640 C CA . SER A 1 85 ? -19.522 4.109 8.957 1.00 79.25 85 SER A CA 1
ATOM 641 C C . SER A 1 85 ? -19.151 5.335 9.797 1.00 79.25 85 SER A C 1
ATOM 643 O O . SER A 1 85 ? -19.622 5.456 10.926 1.00 79.25 85 SER A O 1
ATOM 645 N N . LEU A 1 86 ? -18.297 6.223 9.285 1.00 76.69 86 LEU A N 1
ATOM 646 C CA . LEU A 1 86 ? -17.862 7.427 9.996 1.00 76.69 86 LEU A CA 1
ATOM 647 C C . LEU A 1 86 ? -18.879 8.565 9.885 1.00 76.69 86 LEU A C 1
ATOM 649 O O . LEU A 1 86 ? -19.147 9.249 10.868 1.00 76.69 86 LEU A O 1
ATOM 653 N N . THR A 1 87 ? -19.463 8.770 8.705 1.00 75.31 87 THR A N 1
ATOM 654 C CA . THR A 1 87 ? -20.339 9.916 8.427 1.00 75.31 87 THR A CA 1
ATOM 655 C C . THR A 1 87 ? -21.824 9.601 8.653 1.00 75.31 87 THR A C 1
ATOM 657 O O . THR A 1 87 ? -22.627 10.527 8.711 1.00 75.31 87 THR A O 1
ATOM 660 N N . SER A 1 88 ? -22.215 8.323 8.785 1.00 68.25 88 SER A N 1
ATOM 661 C CA . SER A 1 88 ? -23.618 7.871 8.931 1.00 68.25 88 SER A CA 1
ATOM 662 C C . SER A 1 88 ? -24.567 8.429 7.847 1.00 68.25 88 SER A C 1
ATOM 664 O O . SER A 1 88 ? -25.769 8.564 8.057 1.00 68.25 88 SER A O 1
ATOM 666 N N . ARG A 1 89 ? -24.025 8.787 6.674 1.00 71.31 89 ARG A N 1
ATOM 667 C CA . ARG A 1 89 ? -24.766 9.298 5.505 1.00 71.31 89 ARG A CA 1
ATOM 668 C C . ARG A 1 89 ? -25.081 8.171 4.530 1.00 71.31 89 ARG A C 1
ATOM 670 O O . ARG A 1 89 ? -24.555 7.082 4.664 1.00 71.31 89 ARG A O 1
ATOM 677 N N . LYS A 1 90 ? -25.905 8.430 3.509 1.00 81.94 90 LYS A N 1
ATOM 678 C CA . LYS A 1 90 ? -26.204 7.454 2.444 1.00 81.94 90 LYS A CA 1
ATOM 679 C C . LYS A 1 90 ? -24.917 6.967 1.756 1.00 81.94 90 LYS A C 1
ATOM 681 O O . LYS A 1 90 ? -24.039 7.774 1.455 1.00 81.94 90 LYS A O 1
ATOM 686 N N . MET A 1 91 ? -24.850 5.671 1.435 1.00 79.25 91 MET A N 1
ATOM 687 C CA . MET A 1 91 ? -23.685 5.025 0.800 1.00 79.25 91 MET A CA 1
ATOM 688 C C . MET A 1 91 ? -23.220 5.741 -0.479 1.00 79.25 91 MET A C 1
ATOM 690 O O . MET A 1 91 ? -22.023 5.909 -0.690 1.00 79.25 91 MET A O 1
ATOM 694 N N . LEU A 1 92 ? -24.161 6.233 -1.290 1.00 82.75 92 LEU A N 1
ATOM 695 C CA . LEU A 1 92 ? -23.870 6.980 -2.518 1.00 82.75 92 LEU A CA 1
ATOM 696 C C . LEU A 1 92 ? -23.092 8.277 -2.228 1.00 82.75 92 LEU A C 1
ATOM 698 O O . LEU A 1 92 ? -22.126 8.593 -2.916 1.00 82.75 92 LEU A O 1
ATOM 702 N N . THR A 1 93 ? -23.442 8.998 -1.160 1.00 80.38 93 THR A N 1
ATOM 703 C CA . THR A 1 93 ? -22.719 10.210 -0.749 1.00 80.38 93 THR A CA 1
ATOM 704 C C . THR A 1 93 ? -21.292 9.890 -0.305 1.00 80.38 93 THR A C 1
ATOM 706 O O . THR A 1 93 ? -20.377 10.635 -0.635 1.00 80.38 93 THR A O 1
ATOM 709 N N . SER A 1 94 ? -21.081 8.775 0.400 1.00 80.62 94 SER A N 1
ATOM 710 C CA . SER A 1 94 ? -19.741 8.324 0.801 1.00 80.62 94 SER A CA 1
ATOM 711 C C . SER A 1 94 ? -18.864 7.980 -0.404 1.00 80.62 94 SER A C 1
ATOM 713 O O . SER A 1 94 ? -17.714 8.403 -0.446 1.00 80.62 94 SER A O 1
ATOM 715 N N . ILE A 1 95 ? -19.423 7.295 -1.408 1.00 83.88 95 ILE A N 1
ATOM 716 C CA . ILE A 1 95 ? -18.753 7.004 -2.688 1.00 83.88 95 ILE A CA 1
ATOM 717 C C . ILE A 1 95 ? -18.333 8.312 -3.376 1.00 83.88 95 ILE A C 1
ATOM 719 O O . ILE A 1 95 ? -17.168 8.482 -3.734 1.00 83.88 95 ILE A O 1
ATOM 723 N N . ILE A 1 96 ? -19.250 9.279 -3.495 1.00 84.81 96 ILE A N 1
ATOM 724 C CA . ILE A 1 96 ? -18.956 10.579 -4.119 1.00 84.81 96 ILE A CA 1
ATOM 725 C C . ILE A 1 96 ? -17.841 11.323 -3.378 1.00 84.81 96 ILE A C 1
ATOM 727 O O . ILE A 1 96 ? -16.941 11.848 -4.024 1.00 84.81 96 ILE A O 1
ATOM 731 N N . ILE A 1 97 ? -17.860 11.351 -2.041 1.00 84.06 97 ILE A N 1
ATOM 732 C CA . ILE A 1 97 ? -16.809 12.013 -1.249 1.00 84.06 97 ILE A CA 1
ATOM 733 C C . ILE A 1 97 ? -15.436 11.421 -1.580 1.00 84.06 97 ILE A C 1
ATOM 735 O O . ILE A 1 97 ? -14.498 12.168 -1.853 1.00 84.06 97 ILE A O 1
ATOM 739 N N . VAL A 1 98 ? -15.322 10.091 -1.602 1.00 83.94 98 VAL A N 1
ATOM 740 C CA . VAL A 1 98 ? -14.062 9.420 -1.944 1.00 83.94 98 VAL A CA 1
ATOM 741 C C . VAL A 1 98 ? -13.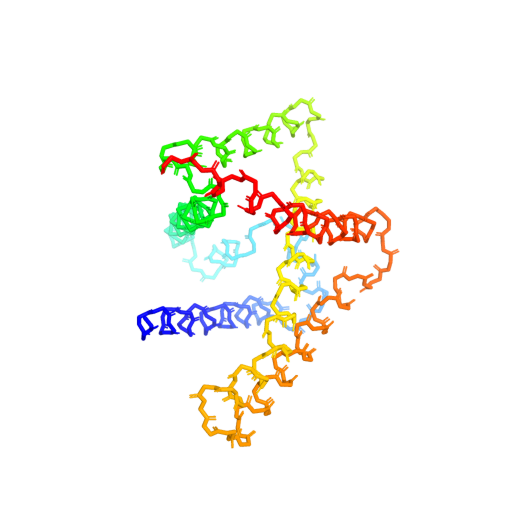661 9.727 -3.391 1.00 83.94 98 VAL A C 1
ATOM 743 O O . VAL A 1 98 ? -12.504 10.055 -3.642 1.00 83.94 98 VAL A O 1
ATOM 746 N N . ALA A 1 99 ? -14.606 9.690 -4.337 1.00 84.50 99 ALA A N 1
ATOM 747 C CA . ALA A 1 99 ? -14.338 10.017 -5.739 1.00 84.50 99 ALA A CA 1
ATOM 748 C C . ALA A 1 99 ? -13.804 11.444 -5.913 1.00 84.50 99 ALA A C 1
ATOM 750 O O . ALA A 1 99 ? -12.843 11.641 -6.651 1.00 84.50 99 ALA A O 1
ATOM 751 N N . ILE A 1 100 ? -14.385 12.423 -5.211 1.00 87.50 100 ILE A N 1
ATOM 752 C CA . ILE A 1 100 ? -13.944 13.821 -5.264 1.00 87.50 100 ILE A CA 1
ATOM 753 C C . ILE A 1 100 ? -12.480 13.927 -4.844 1.00 87.50 100 ILE A C 1
ATOM 755 O O . ILE A 1 100 ? -11.699 14.510 -5.586 1.00 87.50 100 ILE A O 1
ATOM 759 N N . PHE A 1 101 ? -12.081 13.313 -3.725 1.00 84.69 101 PHE A N 1
ATOM 760 C CA . PHE A 1 101 ? -10.680 13.329 -3.294 1.00 84.69 101 PHE A CA 1
ATOM 761 C C . PHE A 1 101 ? -9.740 12.745 -4.356 1.00 84.69 101 PHE A C 1
ATOM 763 O O . PHE A 1 101 ? -8.745 13.379 -4.706 1.00 84.69 101 PHE A O 1
ATOM 770 N N . PHE A 1 102 ? -10.073 11.578 -4.917 1.00 84.38 102 PHE A N 1
ATOM 771 C CA . PHE A 1 102 ? -9.269 10.960 -5.975 1.00 84.38 102 PHE A CA 1
ATOM 772 C C . PHE A 1 102 ? -9.166 11.846 -7.221 1.00 84.38 102 PHE A C 1
ATOM 774 O O . PHE A 1 102 ? -8.074 12.028 -7.758 1.00 84.38 102 PHE A O 1
ATOM 781 N N . ILE A 1 103 ? -10.279 12.419 -7.680 1.00 87.50 103 ILE A N 1
ATOM 782 C CA . ILE A 1 103 ? -10.299 13.304 -8.850 1.00 87.50 103 ILE A CA 1
ATOM 783 C C . ILE A 1 103 ? -9.490 14.571 -8.568 1.00 87.50 103 ILE A C 1
ATOM 785 O O . ILE A 1 103 ? -8.706 14.976 -9.418 1.00 87.50 103 ILE A O 1
ATOM 789 N N . SER A 1 104 ? -9.612 15.165 -7.379 1.00 86.56 104 SER A N 1
ATOM 790 C CA . SER A 1 104 ? -8.861 16.364 -6.998 1.00 86.56 104 SER A CA 1
ATOM 791 C C . SER A 1 104 ? -7.350 16.138 -7.042 1.00 86.56 104 SER A C 1
ATOM 793 O O . SER A 1 104 ? -6.646 16.947 -7.639 1.00 86.56 104 SER A O 1
ATOM 795 N N . PHE A 1 105 ? -6.839 15.036 -6.485 1.00 83.62 105 PHE A N 1
ATOM 796 C CA . PHE A 1 105 ? -5.401 14.740 -6.544 1.00 83.62 105 PHE A CA 1
ATOM 797 C C . PHE A 1 105 ? -4.910 14.471 -7.972 1.00 83.62 105 PHE A C 1
ATOM 799 O O . PHE A 1 105 ? -3.854 14.974 -8.354 1.00 83.62 105 PHE A O 1
ATOM 806 N N . ASN A 1 106 ? -5.690 13.751 -8.785 1.00 84.81 106 ASN A N 1
ATOM 807 C CA . ASN A 1 106 ? -5.348 13.530 -10.195 1.00 84.81 106 ASN A CA 1
ATOM 808 C C . ASN A 1 106 ? -5.389 14.831 -11.012 1.00 84.81 106 ASN A C 1
ATOM 810 O O . ASN A 1 106 ? -4.544 15.040 -11.877 1.00 84.81 106 ASN A O 1
ATOM 814 N N . LEU A 1 107 ? -6.325 15.733 -10.713 1.00 86.88 107 LEU A N 1
ATOM 815 C CA . LEU A 1 107 ? -6.407 17.047 -11.347 1.00 86.88 107 LEU A CA 1
ATOM 816 C C . LEU A 1 107 ? -5.197 17.915 -10.976 1.00 86.88 107 LEU A C 1
ATOM 818 O O . LEU A 1 107 ? -4.608 18.537 -11.854 1.00 86.88 107 LEU A O 1
ATOM 822 N N . ILE A 1 108 ? -4.781 17.910 -9.704 1.00 85.12 108 ILE A N 1
ATOM 823 C CA . ILE A 1 108 ? -3.563 18.601 -9.252 1.00 85.12 108 ILE A CA 1
ATOM 824 C C . ILE A 1 108 ? -2.344 18.070 -10.012 1.00 85.12 108 ILE A C 1
ATOM 826 O O . ILE A 1 108 ? -1.587 18.866 -10.560 1.00 85.12 108 ILE A O 1
ATOM 830 N N . ALA A 1 109 ? -2.185 16.745 -10.100 1.00 84.38 109 ALA A N 1
ATOM 831 C CA . ALA A 1 109 ? -1.095 16.119 -10.849 1.00 84.38 109 ALA A CA 1
ATOM 832 C C . ALA A 1 109 ? -1.126 16.478 -12.345 1.00 84.38 109 ALA A C 1
ATOM 834 O O . ALA A 1 109 ? -0.083 16.751 -12.940 1.00 84.38 109 ALA A O 1
ATOM 835 N N . SER A 1 110 ? -2.321 16.539 -12.939 1.00 86.00 110 SER A N 1
ATOM 836 C CA . SER A 1 110 ? -2.500 16.920 -14.340 1.00 86.00 110 SER A CA 1
ATOM 837 C C . SER A 1 110 ? -2.176 18.387 -14.610 1.00 86.00 110 SER A C 1
ATOM 839 O O . SER A 1 110 ? -1.651 18.686 -15.679 1.00 86.00 110 SER A O 1
ATOM 841 N N . ILE A 1 111 ? -2.486 19.298 -13.684 1.00 87.81 111 ILE A N 1
ATOM 842 C CA . ILE A 1 111 ? -2.214 20.735 -13.836 1.00 87.81 111 ILE A CA 1
ATOM 843 C C . ILE A 1 111 ? -0.727 21.034 -13.633 1.00 87.81 111 ILE A C 1
ATOM 845 O O . ILE A 1 111 ? -0.157 21.839 -14.364 1.00 87.81 111 ILE A O 1
ATOM 849 N N . THR A 1 112 ? -0.085 20.400 -12.650 1.00 83.31 112 THR A N 1
ATOM 850 C CA . THR A 1 112 ? 1.338 20.629 -12.352 1.00 83.31 112 THR A CA 1
ATOM 851 C C . THR A 1 112 ? 2.263 19.902 -13.326 1.00 83.31 112 THR A C 1
ATOM 853 O O . THR A 1 112 ? 3.439 20.244 -13.413 1.00 83.31 112 THR A O 1
ATOM 856 N N . GLY A 1 113 ? 1.765 18.874 -14.023 1.00 80.19 113 GLY A N 1
ATOM 857 C CA . GLY A 1 113 ? 2.571 17.974 -14.853 1.00 80.19 113 GLY A CA 1
ATOM 858 C C . GLY A 1 113 ? 3.513 17.073 -14.041 1.00 80.19 113 GLY A C 1
ATOM 859 O O . GLY A 1 113 ? 4.286 16.310 -14.616 1.00 80.19 113 GLY A O 1
ATOM 860 N N . GLN A 1 114 ? 3.456 17.133 -12.707 1.00 82.44 114 GLN A N 1
ATOM 861 C CA . GLN A 1 114 ? 4.372 16.452 -11.791 1.00 82.44 114 GLN A CA 1
ATOM 862 C C . GLN A 1 114 ? 3.727 15.210 -11.163 1.00 82.44 114 GLN A C 1
ATOM 864 O O . GLN A 1 114 ? 3.632 15.086 -9.942 1.00 82.44 114 GLN A O 1
ATOM 869 N N . TYR A 1 115 ? 3.296 14.262 -11.999 1.00 79.62 115 TYR A N 1
ATOM 870 C CA . TYR A 1 115 ? 2.642 13.028 -11.543 1.00 79.62 115 TYR A CA 1
ATOM 871 C C . TYR A 1 115 ? 3.481 12.253 -10.522 1.00 79.62 115 TYR A C 1
ATOM 873 O O . TYR A 1 115 ? 2.968 11.874 -9.473 1.00 79.62 115 TYR A O 1
ATOM 881 N N . CYS A 1 116 ? 4.777 12.075 -10.793 1.00 77.56 116 CYS A N 1
ATOM 882 C CA . CYS A 1 116 ? 5.672 11.314 -9.921 1.00 77.56 116 CYS A CA 1
ATOM 883 C C . CYS A 1 116 ? 5.721 11.893 -8.497 1.00 77.56 116 CYS A C 1
ATOM 885 O O . CYS A 1 116 ? 5.517 11.166 -7.531 1.00 77.56 116 CYS A O 1
ATOM 887 N N . LEU A 1 117 ? 5.880 13.215 -8.366 1.00 75.56 117 LEU A N 1
ATOM 888 C CA . LEU A 1 117 ? 5.964 13.876 -7.061 1.00 75.56 117 LEU A CA 1
ATOM 889 C C . LEU A 1 117 ? 4.640 13.818 -6.294 1.00 75.56 117 LEU A C 1
ATOM 891 O O . LEU A 1 117 ? 4.630 13.514 -5.104 1.00 75.56 117 LEU A O 1
ATOM 895 N N . VAL A 1 118 ? 3.507 14.058 -6.964 1.00 78.94 118 VAL A N 1
ATOM 896 C CA . VAL A 1 118 ? 2.189 13.978 -6.313 1.00 78.94 118 VAL A CA 1
ATOM 897 C C . VAL A 1 118 ? 1.907 12.553 -5.826 1.00 78.94 118 VAL A C 1
ATOM 899 O O . VAL A 1 118 ? 1.429 12.371 -4.702 1.00 78.94 118 VAL A O 1
ATOM 902 N N . TYR A 1 119 ? 2.242 11.531 -6.618 1.00 80.06 119 TYR A N 1
ATOM 903 C CA . TYR A 1 119 ? 2.089 10.137 -6.196 1.00 80.06 119 TYR A CA 1
ATOM 904 C C . TYR A 1 119 ? 3.063 9.746 -5.088 1.00 80.06 119 TYR A C 1
ATOM 906 O O . TYR A 1 119 ? 2.655 9.063 -4.152 1.00 80.06 119 TYR A O 1
ATOM 914 N N . GLN A 1 120 ? 4.310 10.213 -5.131 1.00 79.94 120 GLN A N 1
ATOM 915 C CA . GLN A 1 120 ? 5.282 9.964 -4.069 1.00 79.94 120 GLN A CA 1
ATOM 916 C C . GLN A 1 120 ? 4.781 10.530 -2.736 1.00 79.94 120 GLN A C 1
ATOM 918 O O . GLN A 1 120 ? 4.659 9.797 -1.759 1.00 79.94 120 GLN A O 1
ATOM 923 N N . TYR A 1 121 ? 4.362 11.795 -2.708 1.00 78.12 121 TYR A N 1
ATOM 924 C CA . TYR A 1 121 ? 3.860 12.437 -1.492 1.00 78.12 121 TYR A CA 1
ATOM 925 C C . TYR A 1 121 ? 2.579 11.805 -0.947 1.00 78.12 121 TYR A C 1
ATOM 927 O O . TYR A 1 121 ? 2.437 11.628 0.264 1.00 78.12 121 TYR A O 1
ATOM 935 N N . THR A 1 122 ? 1.637 11.450 -1.822 1.00 79.19 122 THR A N 1
ATOM 936 C CA . THR A 1 122 ? 0.401 10.771 -1.401 1.00 79.19 122 THR A CA 1
ATOM 937 C C . THR A 1 122 ? 0.671 9.353 -0.899 1.00 79.19 122 THR A C 1
ATOM 939 O O . THR A 1 122 ? 0.029 8.921 0.061 1.00 79.19 122 THR A O 1
ATOM 942 N N . THR A 1 123 ? 1.646 8.652 -1.481 1.00 79.62 123 THR A N 1
ATOM 943 C CA . THR A 1 123 ? 2.078 7.320 -1.034 1.00 79.62 123 THR A CA 1
ATOM 944 C C . THR A 1 123 ? 2.742 7.394 0.335 1.00 79.62 123 THR A C 1
ATOM 946 O O . THR A 1 123 ? 2.327 6.671 1.236 1.00 79.62 123 THR A O 1
ATOM 949 N N . GLU A 1 124 ? 3.676 8.322 0.543 1.00 76.00 124 GLU A N 1
ATOM 950 C CA . GLU A 1 124 ? 4.328 8.549 1.841 1.00 76.00 124 GLU A CA 1
ATOM 951 C C . GLU A 1 124 ? 3.312 8.879 2.941 1.00 76.00 124 GLU A C 1
ATOM 953 O O . GLU A 1 124 ? 3.271 8.242 3.998 1.00 76.00 124 GLU A O 1
ATOM 958 N N . ALA A 1 125 ? 2.402 9.819 2.666 1.00 76.69 125 ALA A N 1
ATOM 959 C CA . ALA A 1 125 ? 1.323 10.166 3.587 1.00 76.69 125 ALA A CA 1
ATOM 960 C C . ALA A 1 125 ? 0.442 8.952 3.939 1.00 76.69 125 ALA A C 1
ATOM 962 O O . ALA A 1 125 ? 0.012 8.813 5.092 1.00 76.69 125 ALA A O 1
ATOM 963 N N . SER A 1 126 ? 0.178 8.081 2.961 1.00 79.38 126 SER A N 1
ATOM 964 C CA . SER A 1 126 ? -0.629 6.867 3.125 1.00 79.38 126 SER A CA 1
ATOM 965 C C . SER A 1 126 ? 0.106 5.787 3.918 1.00 79.38 126 SER A C 1
ATOM 967 O O . SER A 1 126 ? -0.489 5.165 4.794 1.00 79.38 126 SER A O 1
ATOM 969 N N . LEU A 1 127 ? 1.402 5.582 3.674 1.00 79.56 127 LEU A N 1
ATOM 970 C CA . LEU A 1 127 ? 2.223 4.621 4.414 1.00 79.56 127 LEU A CA 1
ATOM 971 C C . LEU A 1 127 ? 2.334 5.015 5.887 1.00 79.56 127 LEU A C 1
ATOM 973 O O . LEU A 1 127 ? 2.076 4.195 6.770 1.00 79.56 127 LEU A O 1
ATOM 977 N N . VAL A 1 128 ? 2.624 6.284 6.174 1.00 78.94 128 VAL A N 1
ATOM 978 C CA . VAL A 1 128 ? 2.747 6.769 7.556 1.00 78.94 128 VAL A CA 1
ATOM 979 C C . VAL A 1 128 ? 1.419 6.667 8.310 1.00 78.94 128 VAL A C 1
ATOM 981 O O . VAL A 1 128 ? 1.383 6.223 9.462 1.00 78.94 128 VAL A O 1
ATOM 984 N N . THR A 1 129 ? 0.297 7.011 7.676 1.00 79.31 129 THR A N 1
ATOM 985 C CA . THR A 1 129 ? -1.031 6.850 8.299 1.00 79.31 129 THR A CA 1
ATOM 986 C C . THR A 1 129 ? -1.419 5.389 8.488 1.00 79.31 129 THR A C 1
ATOM 988 O O . THR A 1 129 ? -2.001 5.042 9.519 1.00 79.31 129 THR A O 1
ATOM 991 N N . LEU A 1 130 ? -1.060 4.515 7.547 1.00 81.75 130 LEU A N 1
ATOM 992 C CA . LEU A 1 130 ? -1.304 3.080 7.644 1.00 81.75 130 LEU A CA 1
ATOM 993 C C . LEU A 1 130 ? -0.542 2.467 8.821 1.00 81.75 130 LEU A C 1
ATOM 995 O O . LEU A 1 130 ? -1.162 1.810 9.665 1.00 81.75 130 LEU A O 1
ATOM 999 N N . PHE A 1 131 ? 0.772 2.697 8.892 1.00 81.75 131 PHE A N 1
ATOM 1000 C CA . PHE A 1 131 ? 1.613 2.136 9.946 1.00 81.75 131 PHE A CA 1
ATOM 1001 C C . PHE A 1 131 ? 1.252 2.701 11.320 1.00 81.75 131 PHE A C 1
ATOM 1003 O O . PHE A 1 131 ? 1.157 1.938 12.279 1.00 81.75 131 PHE A O 1
ATOM 1010 N N . SER A 1 132 ? 0.969 4.003 11.429 1.00 79.75 132 SER A N 1
ATOM 1011 C CA . SER A 1 132 ? 0.529 4.602 12.698 1.00 79.75 132 SER A CA 1
ATOM 1012 C C . SER A 1 132 ? -0.818 4.049 13.162 1.00 79.75 132 SER A C 1
ATOM 1014 O O . SER A 1 132 ? -0.948 3.652 14.322 1.00 79.75 132 SER A O 1
ATOM 1016 N N . SER A 1 133 ? -1.796 3.920 12.261 1.00 79.88 133 SER A N 1
ATOM 1017 C CA . SER A 1 133 ? -3.096 3.321 12.588 1.00 79.88 133 SER A CA 1
ATOM 1018 C C . SER A 1 133 ? -2.945 1.869 13.053 1.00 79.88 133 SER A C 1
ATOM 1020 O O . SER A 1 133 ? -3.521 1.483 14.072 1.00 79.88 133 SER A O 1
ATOM 1022 N N . HIS A 1 134 ? -2.129 1.066 12.363 1.00 82.31 134 HIS A N 1
ATOM 1023 C CA . HIS A 1 134 ? -1.882 -0.328 12.742 1.00 82.31 134 HIS A CA 1
ATOM 1024 C C . HIS A 1 134 ? -1.084 -0.458 14.040 1.00 82.31 134 HIS A C 1
ATOM 1026 O O . HIS A 1 134 ? -1.369 -1.364 14.826 1.00 82.31 134 HIS A O 1
ATOM 1032 N N . ALA A 1 135 ? -0.137 0.443 14.306 1.00 83.75 135 ALA A N 1
ATOM 1033 C CA . ALA A 1 135 ? 0.601 0.481 15.562 1.00 83.75 135 ALA A CA 1
ATOM 1034 C C . ALA A 1 135 ? -0.338 0.767 16.744 1.00 83.75 135 ALA A C 1
ATOM 1036 O O . ALA A 1 135 ? -0.316 0.033 17.729 1.00 83.75 135 ALA A O 1
ATOM 1037 N N . ILE A 1 136 ? -1.226 1.761 16.625 1.00 83.19 136 ILE A N 1
ATOM 1038 C CA . ILE A 1 136 ? -2.200 2.100 17.677 1.00 83.19 136 ILE A CA 1
ATOM 1039 C C . ILE A 1 136 ? -3.153 0.927 17.933 1.00 83.19 136 ILE A C 1
ATOM 1041 O O . ILE A 1 136 ? -3.352 0.525 19.081 1.00 83.19 136 ILE A O 1
ATOM 1045 N N . VAL A 1 137 ? -3.722 0.344 16.874 1.00 84.38 137 VAL A N 1
ATOM 1046 C CA . VAL A 1 137 ? -4.656 -0.787 16.994 1.00 84.38 137 VAL A CA 1
ATOM 1047 C C . VAL A 1 137 ? -3.965 -2.011 17.598 1.00 84.38 137 VAL A C 1
ATOM 1049 O O . VAL A 1 137 ? -4.514 -2.639 18.504 1.00 84.38 137 VAL A O 1
ATOM 1052 N N . SER A 1 138 ? -2.746 -2.324 17.156 1.00 83.62 138 SER A N 1
ATOM 1053 C CA . SER A 1 138 ? -1.970 -3.451 17.685 1.00 83.62 138 SER A CA 1
ATOM 1054 C C . SER A 1 138 ? -1.570 -3.236 19.148 1.00 83.62 138 SER A C 1
ATOM 1056 O O . SER A 1 138 ? -1.603 -4.181 19.931 1.00 83.62 138 SER A O 1
ATOM 1058 N N . ALA A 1 139 ? -1.268 -1.998 19.553 1.00 81.44 139 ALA A N 1
ATOM 1059 C CA . ALA A 1 139 ? -0.929 -1.660 20.937 1.00 81.44 139 ALA A CA 1
ATOM 1060 C C . ALA A 1 139 ? -2.145 -1.747 21.867 1.00 81.44 139 ALA A C 1
ATOM 1062 O O . ALA A 1 139 ? -2.028 -2.153 23.023 1.00 81.44 139 ALA A O 1
ATOM 1063 N N . ALA A 1 140 ? -3.331 -1.409 21.357 1.00 83.50 140 ALA A N 1
ATOM 1064 C CA . ALA A 1 140 ? -4.586 -1.536 22.087 1.00 83.50 140 ALA A CA 1
ATOM 1065 C C . ALA A 1 140 ? -5.114 -2.984 22.140 1.00 83.50 140 ALA A C 1
ATOM 1067 O O . ALA A 1 140 ? -5.955 -3.298 22.987 1.00 83.50 140 ALA A O 1
ATOM 1068 N N . TYR A 1 141 ? -4.627 -3.882 21.276 1.00 81.75 141 TYR A N 1
ATOM 1069 C CA . TYR A 1 141 ? -5.121 -5.258 21.170 1.00 81.75 141 TYR A CA 1
ATOM 1070 C C . TYR A 1 141 ? -5.026 -6.058 22.486 1.00 81.75 141 TYR A C 1
ATOM 1072 O O . TYR A 1 141 ? -6.039 -6.636 22.890 1.00 81.75 141 TYR A O 1
ATOM 1080 N N . PRO A 1 142 ? -3.907 -6.053 23.240 1.00 78.12 142 PRO A N 1
ATOM 1081 C CA . PRO A 1 142 ? -3.835 -6.736 24.535 1.00 78.12 142 PRO A CA 1
ATOM 1082 C C . PRO A 1 142 ? -4.853 -6.216 25.563 1.00 78.12 142 PRO A C 1
ATOM 1084 O O . PRO A 1 142 ? -5.429 -7.001 26.320 1.00 78.12 142 PRO A O 1
ATOM 1087 N N . LEU A 1 143 ? -5.117 -4.902 25.574 1.00 80.25 143 LEU A N 1
ATOM 1088 C CA . LEU A 1 143 ? -6.116 -4.283 26.455 1.00 80.25 143 LEU A CA 1
ATOM 1089 C C . LEU A 1 143 ? -7.541 -4.698 26.070 1.00 80.25 143 LEU A C 1
ATOM 1091 O O . LEU A 1 143 ? -8.369 -4.962 26.944 1.00 80.25 143 LEU A O 1
ATOM 1095 N N . PHE A 1 144 ? -7.818 -4.805 24.771 1.00 79.06 144 PHE A N 1
ATOM 1096 C CA . PHE A 1 144 ? -9.091 -5.307 24.264 1.00 79.06 144 PHE A CA 1
ATOM 1097 C C . PHE A 1 144 ? -9.302 -6.784 24.627 1.00 79.06 144 PHE A C 1
ATOM 1099 O O . PHE A 1 144 ? -10.357 -7.143 25.153 1.00 79.06 144 PHE A O 1
ATOM 1106 N N . VAL A 1 145 ? -8.283 -7.629 24.430 1.00 81.06 145 VAL A N 1
ATOM 1107 C CA . VAL A 1 145 ? -8.324 -9.051 24.804 1.00 81.06 145 VAL A CA 1
ATOM 1108 C C . VAL A 1 145 ? -8.576 -9.202 26.299 1.00 81.06 145 VAL A C 1
ATOM 1110 O O . VAL A 1 145 ? -9.449 -9.975 26.663 1.00 81.06 145 VAL A O 1
ATOM 1113 N N . LYS A 1 146 ? -7.913 -8.415 27.158 1.00 79.44 146 LYS A N 1
ATOM 1114 C CA . LYS A 1 146 ? -8.149 -8.411 28.615 1.00 79.44 146 LYS A CA 1
ATOM 1115 C C . LYS A 1 146 ? -9.602 -8.115 28.999 1.00 79.44 146 LYS A C 1
ATOM 1117 O O . LYS A 1 146 ? -10.069 -8.619 30.015 1.00 79.44 146 LYS A O 1
ATOM 1122 N N . LYS A 1 147 ? -10.292 -7.266 28.233 1.00 79.06 147 LYS A N 1
ATOM 1123 C CA . LYS A 1 1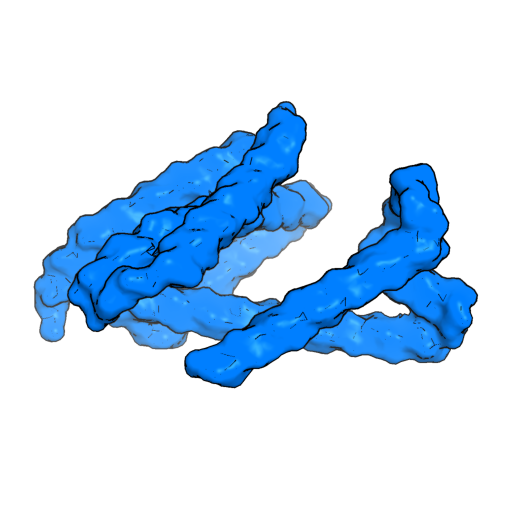47 ? -11.655 -6.814 28.544 1.00 79.06 147 LYS A CA 1
ATOM 1124 C C . LYS A 1 147 ? -12.734 -7.813 28.120 1.00 79.06 147 LYS A C 1
ATOM 1126 O O . LYS A 1 147 ? -13.741 -7.920 28.810 1.00 79.06 147 LYS A O 1
ATOM 1131 N N . PHE A 1 148 ? -12.545 -8.505 26.997 1.00 74.88 148 PHE A N 1
ATOM 1132 C CA . PHE A 1 148 ? -13.579 -9.364 26.399 1.00 74.88 148 PHE A CA 1
ATOM 1133 C C . PHE A 1 148 ? -13.262 -10.865 26.454 1.00 74.88 148 PHE A C 1
ATOM 1135 O O . PHE A 1 148 ? -14.170 -11.679 26.306 1.00 74.88 148 PHE A O 1
ATOM 1142 N N . TYR A 1 149 ? -12.004 -11.245 26.686 1.00 77.06 149 TYR A N 1
ATOM 1143 C CA . TYR A 1 149 ? -11.533 -12.630 26.699 1.00 77.06 149 TYR A CA 1
ATOM 1144 C C . TYR A 1 149 ? -10.519 -12.863 27.834 1.00 77.06 149 TYR A C 1
ATOM 1146 O O . TYR A 1 149 ? -10.107 -11.942 28.539 1.00 77.06 149 TYR A O 1
ATOM 1154 N N . LYS A 1 150 ? -10.086 -14.115 28.028 1.00 79.06 150 LYS A N 1
ATOM 1155 C CA . LYS A 1 150 ? -8.924 -14.393 28.884 1.00 79.06 150 LYS A CA 1
ATOM 1156 C C . LYS A 1 150 ? -7.649 -13.947 28.172 1.00 79.06 150 LYS A C 1
ATOM 1158 O O . LYS A 1 150 ? -7.433 -14.265 27.004 1.00 79.06 150 LYS A O 1
ATOM 1163 N N . LEU A 1 151 ? -6.808 -13.210 28.896 1.00 76.25 151 LEU A N 1
ATOM 1164 C CA . LEU A 1 151 ? -5.472 -12.848 28.438 1.00 76.25 151 LEU A CA 1
ATOM 1165 C C . LEU A 1 151 ? -4.655 -14.118 28.210 1.00 76.25 151 LEU A C 1
ATOM 1167 O O . LEU A 1 151 ? -4.340 -14.837 29.155 1.00 76.25 151 LEU A O 1
ATOM 1171 N N . ASN A 1 152 ? -4.285 -14.347 26.956 1.00 79.81 152 ASN A N 1
ATOM 1172 C CA . ASN A 1 152 ? -3.389 -15.421 26.568 1.00 79.81 152 ASN A CA 1
ATOM 1173 C C . ASN A 1 152 ? -2.034 -14.814 26.197 1.00 79.81 152 ASN A C 1
ATOM 1175 O O . ASN A 1 152 ? -1.963 -13.831 25.457 1.00 79.81 152 ASN A O 1
ATOM 1179 N N . LEU A 1 153 ? -0.958 -15.424 26.692 1.00 80.81 153 LEU A N 1
ATOM 1180 C CA . LEU A 1 153 ? 0.423 -14.994 26.458 1.00 80.81 153 LEU A CA 1
ATOM 1181 C C . LEU A 1 153 ? 0.774 -14.854 24.954 1.00 80.81 153 LEU A C 1
ATOM 1183 O O . LEU A 1 153 ? 1.369 -13.839 24.588 1.00 80.81 153 LEU A O 1
ATOM 1187 N N . PRO A 1 154 ? 0.311 -15.751 24.052 1.00 80.69 154 PRO A N 1
ATOM 1188 C CA . PRO A 1 154 ? 0.474 -15.577 22.607 1.00 80.69 154 PRO A CA 1
ATOM 1189 C C . PRO A 1 154 ? -0.173 -14.299 22.063 1.00 80.69 154 PRO A C 1
ATOM 1191 O O . PRO A 1 154 ? 0.410 -13.634 21.217 1.00 80.69 154 PRO A O 1
ATOM 1194 N N . SER A 1 155 ? -1.349 -13.908 22.563 1.00 73.50 155 SER A N 1
ATOM 1195 C CA . SER A 1 155 ? -2.048 -12.699 22.104 1.00 73.50 155 SER A CA 1
ATOM 1196 C C . SER A 1 155 ? -1.290 -11.422 22.469 1.00 73.50 155 SER A C 1
ATOM 1198 O O . SER A 1 155 ? -1.305 -10.456 21.710 1.00 73.50 155 SER A O 1
ATOM 1200 N N . VAL A 1 156 ? -0.611 -11.423 23.620 1.00 78.44 156 VAL A N 1
ATOM 1201 C CA . VAL A 1 156 ? 0.232 -10.305 24.068 1.00 78.44 156 VAL A CA 1
ATOM 1202 C C . VAL A 1 156 ? 1.508 -10.225 23.233 1.00 78.44 156 VAL A C 1
ATOM 1204 O O . VAL A 1 156 ? 1.851 -9.145 22.759 1.00 78.44 156 VAL A O 1
ATOM 1207 N N . LEU A 1 157 ? 2.172 -11.360 22.995 1.00 80.69 157 LEU A N 1
ATOM 1208 C CA . LEU A 1 157 ? 3.366 -11.425 22.146 1.00 80.69 157 LEU A CA 1
ATOM 1209 C C . LEU A 1 157 ? 3.068 -11.033 20.694 1.00 80.69 157 LEU A C 1
ATOM 1211 O O . LEU A 1 157 ? 3.843 -10.296 20.091 1.00 80.69 157 LEU A O 1
ATOM 1215 N N . LEU A 1 158 ? 1.934 -11.468 20.139 1.00 81.19 158 LEU A N 1
ATOM 1216 C CA . LEU A 1 158 ? 1.485 -11.067 18.803 1.00 81.19 158 LEU A CA 1
ATOM 1217 C C . LEU A 1 158 ? 1.188 -9.565 18.731 1.00 81.19 158 LEU A C 1
ATOM 1219 O O . LEU A 1 158 ? 1.602 -8.907 17.782 1.00 81.19 158 LEU A O 1
ATOM 1223 N N . GLY A 1 159 ? 0.527 -9.006 19.750 1.00 77.88 159 GLY A N 1
ATOM 1224 C CA . GLY A 1 159 ? 0.305 -7.562 19.847 1.00 77.88 159 GLY A CA 1
ATOM 1225 C C . GLY A 1 159 ? 1.622 -6.784 19.870 1.00 77.88 159 GLY A C 1
ATOM 1226 O O . GLY A 1 159 ? 1.822 -5.902 19.041 1.00 77.88 159 GL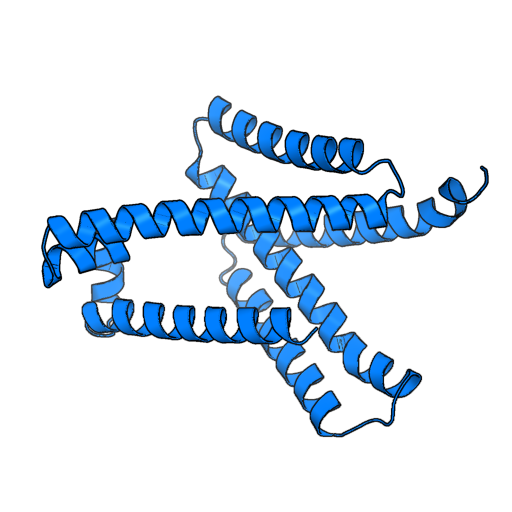Y A O 1
ATOM 1227 N N . LEU A 1 160 ? 2.548 -7.162 20.758 1.00 79.62 160 LEU A N 1
ATOM 1228 C CA . LEU A 1 160 ? 3.855 -6.511 20.897 1.00 79.62 160 LEU A CA 1
ATOM 1229 C C . LEU A 1 160 ? 4.715 -6.630 19.632 1.00 79.62 160 LEU A C 1
ATOM 1231 O O . LEU A 1 160 ? 5.249 -5.630 19.158 1.00 79.62 160 LEU A O 1
ATOM 1235 N N . SER A 1 161 ? 4.823 -7.825 19.051 1.00 79.75 161 SER A N 1
ATOM 1236 C CA . SER A 1 161 ? 5.584 -8.031 17.811 1.00 79.75 161 SER A CA 1
ATOM 1237 C C . SER A 1 161 ? 4.992 -7.250 16.637 1.00 79.75 161 SER A C 1
ATOM 1239 O O . SER A 1 161 ? 5.739 -6.584 15.925 1.00 79.75 161 SER A O 1
ATOM 1241 N N . SER A 1 162 ? 3.662 -7.229 16.489 1.00 80.31 162 SER A N 1
ATOM 1242 C CA . SER A 1 162 ? 2.979 -6.400 15.488 1.00 80.31 162 SER A CA 1
ATOM 1243 C C . SER A 1 162 ? 3.255 -4.912 15.711 1.00 80.31 162 SER A C 1
ATOM 1245 O O . SER A 1 162 ? 3.625 -4.208 14.775 1.00 80.31 162 SER A O 1
ATOM 1247 N N . THR A 1 163 ? 3.163 -4.418 16.953 1.00 83.19 163 THR A N 1
ATOM 1248 C CA . THR A 1 163 ? 3.491 -3.012 17.249 1.00 83.19 163 THR A CA 1
ATOM 1249 C C . THR A 1 163 ? 4.936 -2.669 16.934 1.00 83.19 163 THR A C 1
ATOM 1251 O O . THR A 1 163 ? 5.181 -1.617 16.355 1.00 83.19 163 THR A O 1
ATOM 1254 N N . ALA A 1 164 ? 5.880 -3.547 17.275 1.00 78.81 164 ALA A N 1
ATOM 1255 C CA . ALA A 1 164 ? 7.295 -3.331 17.013 1.00 78.81 164 ALA A CA 1
ATOM 1256 C C . ALA A 1 164 ? 7.578 -3.309 15.506 1.00 78.81 164 ALA A C 1
ATOM 1258 O O . ALA A 1 164 ? 8.297 -2.434 15.035 1.00 78.81 164 ALA A O 1
ATOM 1259 N N . LEU A 1 165 ? 6.957 -4.210 14.740 1.00 81.69 165 LEU A N 1
ATOM 1260 C CA . LEU A 1 165 ? 7.103 -4.275 13.287 1.00 81.69 165 LEU A CA 1
ATOM 1261 C C . LEU A 1 165 ? 6.512 -3.033 12.603 1.00 81.69 165 LEU A C 1
ATOM 1263 O O . LEU A 1 165 ? 7.146 -2.452 11.728 1.00 81.69 165 LEU A O 1
ATOM 1267 N N . MET A 1 166 ? 5.339 -2.571 13.039 1.00 82.12 166 MET A N 1
ATOM 1268 C CA . MET A 1 166 ? 4.713 -1.355 12.501 1.00 82.12 166 MET A CA 1
ATOM 1269 C C . MET A 1 166 ? 5.466 -0.083 12.920 1.00 82.12 166 MET A C 1
ATOM 1271 O O . MET A 1 166 ? 5.593 0.844 12.125 1.00 82.12 166 MET A O 1
ATOM 1275 N N . ALA A 1 167 ? 6.009 -0.042 14.141 1.00 79.56 167 ALA A N 1
ATOM 1276 C CA . ALA A 1 167 ? 6.868 1.047 14.603 1.00 79.56 167 ALA A CA 1
ATOM 1277 C C . ALA A 1 167 ? 8.195 1.089 13.835 1.00 79.56 167 ALA A C 1
ATOM 1279 O O . ALA A 1 167 ? 8.665 2.170 13.489 1.00 79.56 167 ALA A O 1
ATOM 1280 N N . TYR A 1 168 ? 8.762 -0.075 13.510 1.00 75.00 168 TYR A N 1
ATOM 1281 C CA . TYR A 1 168 ? 9.914 -0.170 12.621 1.00 75.00 168 TYR A CA 1
ATOM 1282 C C . TYR A 1 168 ? 9.570 0.313 11.207 1.00 75.00 168 TYR A C 1
ATOM 1284 O O . TYR A 1 168 ? 10.330 1.093 10.649 1.00 75.00 168 TYR A O 1
ATOM 1292 N N . GLY A 1 169 ? 8.401 -0.053 10.668 1.00 72.38 169 GLY A N 1
ATOM 1293 C CA . GLY A 1 169 ? 7.913 0.462 9.383 1.00 72.38 169 GLY A CA 1
ATOM 1294 C C . GLY A 1 169 ? 7.738 1.986 9.365 1.00 72.38 169 GLY A C 1
ATOM 1295 O O . GLY A 1 169 ? 8.067 2.633 8.375 1.00 72.38 169 GLY A O 1
ATOM 1296 N N . LEU A 1 170 ? 7.286 2.595 10.468 1.00 74.94 170 LEU A N 1
ATOM 1297 C CA . LEU A 1 170 ? 7.285 4.059 10.613 1.00 74.94 170 LEU A CA 1
ATOM 1298 C C . LEU A 1 170 ? 8.704 4.621 10.623 1.00 74.94 170 LEU A C 1
ATOM 1300 O O . LEU A 1 170 ? 8.994 5.564 9.896 1.00 74.94 170 LEU A O 1
ATOM 1304 N N . TYR A 1 171 ? 9.578 4.042 11.444 1.00 71.38 171 TYR A N 1
ATOM 1305 C CA . TYR A 1 171 ? 10.965 4.473 11.577 1.00 71.38 171 TYR A CA 1
ATOM 1306 C C . TYR A 1 171 ? 11.701 4.424 10.232 1.00 71.38 171 TYR A C 1
ATOM 1308 O O . TYR A 1 171 ? 12.349 5.397 9.863 1.00 71.38 171 TYR A O 1
ATOM 1316 N N . SER A 1 172 ? 11.547 3.338 9.470 1.00 69.06 172 SER A N 1
ATOM 1317 C CA . SER A 1 172 ? 12.216 3.142 8.181 1.00 69.06 172 SER A CA 1
ATOM 1318 C C . SER A 1 172 ? 11.696 4.050 7.067 1.00 69.06 172 SER A C 1
ATOM 1320 O O . SER A 1 172 ? 12.443 4.332 6.143 1.00 69.06 172 SER A O 1
ATOM 1322 N N . ASN A 1 173 ? 10.436 4.497 7.123 1.00 66.50 173 ASN A N 1
ATOM 1323 C CA . ASN A 1 173 ? 9.914 5.477 6.157 1.00 66.50 173 ASN A CA 1
ATOM 1324 C C . ASN A 1 173 ? 10.230 6.925 6.566 1.00 66.50 173 ASN A C 1
ATOM 1326 O O . ASN A 1 173 ? 10.246 7.819 5.729 1.00 66.50 173 ASN A O 1
ATOM 1330 N N . LEU A 1 174 ? 10.488 7.178 7.853 1.00 63.97 174 LEU A N 1
ATOM 1331 C CA . LEU A 1 174 ? 10.825 8.511 8.363 1.00 63.97 174 LEU A CA 1
ATOM 1332 C C . LEU A 1 174 ? 12.336 8.795 8.367 1.00 63.97 174 LEU A C 1
ATOM 1334 O O . LEU A 1 174 ? 12.728 9.949 8.526 1.00 63.97 174 LEU A O 1
ATOM 1338 N N . ILE A 1 175 ? 13.184 7.770 8.244 1.00 56.25 175 ILE A N 1
ATOM 1339 C CA . ILE A 1 175 ? 14.647 7.883 8.303 1.00 56.25 175 ILE A CA 1
ATOM 1340 C C . ILE A 1 175 ? 15.238 7.140 7.100 1.00 56.25 175 ILE A C 1
ATOM 1342 O O . ILE A 1 175 ? 14.990 5.942 6.972 1.00 56.25 175 ILE A O 1
ATOM 1346 N N . PRO A 1 176 ? 16.061 7.788 6.251 1.00 53.25 176 PRO A N 1
ATOM 1347 C CA . PRO A 1 176 ? 16.722 9.084 6.431 1.00 53.25 176 PRO A CA 1
ATOM 1348 C C . PRO A 1 176 ? 15.778 10.278 6.250 1.00 53.25 176 PRO A C 1
ATOM 1350 O O . PRO A 1 176 ? 14.846 10.235 5.457 1.00 53.25 176 PRO A O 1
ATOM 1353 N N . TYR A 1 177 ? 16.019 11.343 7.023 1.00 55.19 177 TYR A N 1
ATOM 1354 C CA . TYR A 1 177 ? 15.224 12.572 6.997 1.00 55.19 177 TYR A CA 1
ATOM 1355 C C . TYR A 1 177 ? 15.385 13.311 5.666 1.00 55.19 177 TYR A C 1
ATOM 1357 O O . TYR A 1 177 ? 16.113 14.297 5.564 1.00 55.19 177 TYR A O 1
ATOM 1365 N N . GLU A 1 178 ? 14.702 12.831 4.634 1.00 57.78 178 GLU A N 1
ATOM 1366 C CA . GLU A 1 178 ? 14.669 13.468 3.330 1.00 57.78 178 GLU A CA 1
ATOM 1367 C C . GLU A 1 178 ? 13.520 14.475 3.297 1.00 57.78 178 GLU A C 1
ATOM 1369 O O . GLU A 1 178 ? 12.338 14.155 3.488 1.00 57.78 178 GLU A O 1
ATOM 1374 N N . TYR A 1 179 ? 13.889 15.740 3.114 1.00 47.91 179 TYR A N 1
ATOM 1375 C CA . TYR A 1 179 ? 12.939 16.804 2.839 1.00 47.91 179 TYR A CA 1
ATOM 1376 C C . TYR A 1 179 ? 12.491 16.689 1.373 1.00 47.91 179 TYR A C 1
ATOM 1378 O O . TYR A 1 179 ? 13.360 16.598 0.505 1.00 47.91 179 TYR A O 1
ATOM 1386 N N . PRO A 1 180 ? 11.179 16.726 1.059 1.00 58.44 180 PRO A N 1
ATOM 1387 C CA . PRO A 1 180 ? 10.046 17.047 1.939 1.00 58.44 180 PRO A CA 1
ATOM 1388 C C . PRO A 1 180 ? 9.214 15.837 2.427 1.00 58.44 180 PRO A C 1
ATOM 1390 O O . PRO A 1 180 ? 8.227 16.034 3.141 1.00 58.44 180 PRO A O 1
ATOM 1393 N N . ASN A 1 181 ? 9.586 14.600 2.080 1.00 60.19 181 ASN A N 1
ATOM 1394 C CA . ASN A 1 181 ? 8.789 13.382 2.322 1.00 60.19 181 ASN A CA 1
ATOM 1395 C C . ASN A 1 181 ? 8.446 13.157 3.803 1.00 60.19 181 ASN A C 1
ATOM 1397 O O . ASN A 1 181 ? 7.294 12.899 4.161 1.00 60.19 181 ASN A O 1
ATOM 1401 N N . THR A 1 182 ? 9.422 13.353 4.686 1.00 61.75 182 THR A N 1
ATOM 1402 C CA . THR A 1 182 ? 9.240 13.185 6.137 1.00 61.75 182 THR A CA 1
ATOM 1403 C C . THR A 1 182 ? 8.256 14.182 6.751 1.00 61.75 182 THR A C 1
ATOM 1405 O O . THR A 1 182 ? 7.462 13.825 7.624 1.00 61.75 182 THR A O 1
ATOM 1408 N N . LEU A 1 183 ? 8.250 15.424 6.262 1.00 66.06 183 LEU A N 1
ATOM 1409 C CA . LEU A 1 183 ? 7.335 16.470 6.721 1.00 66.06 183 LEU A CA 1
ATOM 1410 C C . LEU A 1 183 ? 5.891 16.123 6.346 1.00 66.06 183 LEU A C 1
ATOM 1412 O O . LEU A 1 183 ? 4.986 16.263 7.167 1.00 66.06 183 LEU A O 1
ATOM 1416 N N . ILE A 1 184 ? 5.682 15.605 5.135 1.00 62.06 184 ILE A N 1
ATOM 1417 C CA . ILE A 1 184 ? 4.366 15.189 4.634 1.00 62.06 184 ILE A CA 1
ATOM 1418 C C . ILE A 1 184 ? 3.823 14.010 5.447 1.00 62.06 184 ILE A C 1
ATOM 1420 O O . ILE A 1 184 ? 2.652 14.021 5.829 1.00 62.06 184 ILE A O 1
ATOM 1424 N N . GLY A 1 185 ? 4.678 13.045 5.798 1.00 58.88 185 GLY A N 1
ATOM 1425 C CA . GLY A 1 185 ? 4.331 11.954 6.708 1.00 58.88 185 GLY A CA 1
ATOM 1426 C C . GLY A 1 185 ? 3.853 12.448 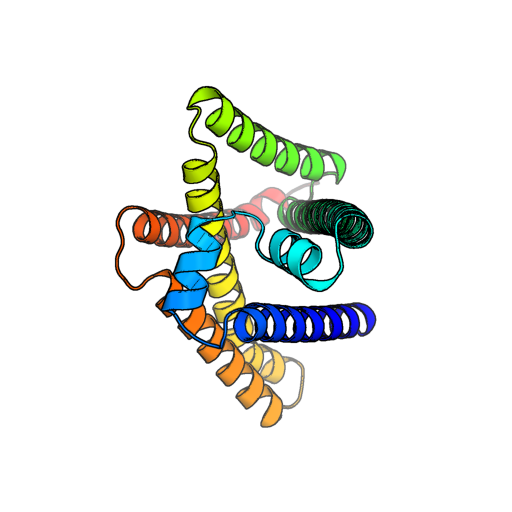8.079 1.00 58.88 185 GLY A C 1
ATOM 1427 O O . GLY A 1 185 ? 2.791 12.042 8.559 1.00 58.88 185 GLY A O 1
ATOM 1428 N N . ILE A 1 186 ? 4.589 13.378 8.694 1.00 65.94 186 ILE A N 1
ATOM 1429 C CA . ILE A 1 186 ? 4.244 13.952 10.006 1.00 65.94 186 ILE A CA 1
ATOM 1430 C C . ILE A 1 186 ? 2.942 14.765 9.936 1.00 65.94 186 ILE A C 1
ATOM 1432 O O . ILE A 1 186 ? 2.064 14.595 10.785 1.00 65.94 186 ILE A O 1
ATOM 1436 N N . VAL A 1 187 ? 2.777 15.615 8.917 1.00 69.62 187 VAL A N 1
ATOM 1437 C CA . VAL A 1 187 ? 1.553 16.410 8.709 1.00 69.62 187 VAL A CA 1
ATOM 1438 C C . VAL A 1 187 ? 0.345 15.502 8.489 1.00 69.62 187 VAL A C 1
ATOM 1440 O O . VAL A 1 187 ? -0.713 15.741 9.070 1.00 69.62 187 VAL A O 1
ATOM 1443 N N . SER A 1 188 ? 0.508 14.430 7.713 1.00 62.50 188 SER A N 1
ATOM 1444 C CA . SER A 1 188 ? -0.519 13.412 7.493 1.00 62.50 188 SER A CA 1
ATOM 1445 C C . SER A 1 188 ? -0.970 12.778 8.813 1.00 62.50 188 SER A C 1
ATOM 1447 O O . SER A 1 188 ? -2.166 12.755 9.112 1.00 62.50 188 SER A O 1
ATOM 1449 N N . LEU A 1 189 ? -0.026 12.378 9.671 1.00 66.81 189 LEU A N 1
ATOM 1450 C CA . LEU A 1 189 ? -0.316 11.797 10.984 1.00 66.81 189 LEU A CA 1
ATOM 1451 C C . LEU A 1 189 ? -1.071 12.783 11.890 1.00 66.81 189 LEU A C 1
ATOM 1453 O O . LEU A 1 189 ? -2.112 12.433 12.448 1.00 66.81 189 LEU A O 1
ATOM 1457 N N . ILE A 1 190 ? -0.605 14.032 11.981 1.00 72.38 190 ILE A N 1
ATOM 1458 C CA . ILE A 1 190 ? -1.272 15.089 12.757 1.00 72.38 190 ILE A CA 1
ATOM 1459 C C . ILE A 1 190 ? -2.688 15.333 12.223 1.00 72.38 190 ILE A C 1
ATOM 1461 O O . ILE A 1 190 ? -3.641 15.381 13.002 1.00 72.38 190 ILE A O 1
ATOM 1465 N N . SER A 1 191 ? -2.854 15.431 10.902 1.00 67.25 191 SER A N 1
ATOM 1466 C CA . SER A 1 191 ? -4.160 15.642 10.274 1.00 67.25 191 SER A CA 1
ATOM 1467 C C . SER A 1 191 ? -5.122 14.482 10.541 1.00 67.25 191 SER A C 1
ATOM 1469 O O . SER A 1 191 ? -6.281 14.720 10.876 1.00 67.25 191 SER A O 1
ATOM 1471 N N . GLY A 1 192 ? -4.641 13.235 10.498 1.00 59.06 192 GLY A N 1
ATOM 1472 C CA . GLY A 1 192 ? -5.423 12.043 10.820 1.00 59.06 192 GLY A CA 1
ATOM 1473 C C . GLY A 1 192 ? -5.887 12.027 12.277 1.00 59.06 192 GLY A C 1
ATOM 1474 O O . GLY A 1 192 ? -7.054 11.738 12.550 1.00 59.06 192 GLY A O 1
ATOM 1475 N N . VAL A 1 193 ? -5.015 12.414 13.213 1.00 68.44 193 VAL A N 1
ATOM 1476 C CA . VAL A 1 193 ? -5.362 12.546 14.637 1.00 68.44 193 VAL A CA 1
ATOM 1477 C C . VAL A 1 193 ? -6.399 13.651 14.848 1.00 68.44 193 VAL A C 1
ATOM 1479 O O . VAL A 1 193 ? -7.405 13.417 15.517 1.00 68.44 193 VAL A O 1
ATOM 1482 N N . ILE A 1 194 ? -6.214 14.825 14.235 1.00 71.31 194 ILE A N 1
ATOM 1483 C CA . ILE A 1 194 ? -7.171 15.939 14.316 1.00 71.31 194 ILE A CA 1
ATOM 1484 C C . ILE A 1 194 ? -8.527 15.522 13.744 1.00 71.31 194 ILE A C 1
ATOM 1486 O O . ILE A 1 194 ? -9.544 15.700 14.410 1.00 71.31 194 ILE A O 1
ATOM 1490 N N . LEU A 1 195 ? -8.565 14.919 12.553 1.00 66.19 195 LEU A N 1
ATOM 1491 C CA . LEU A 1 195 ? -9.802 14.434 11.936 1.00 66.19 195 LEU A CA 1
ATOM 1492 C C . LEU A 1 195 ? -10.489 13.372 12.800 1.00 66.19 195 LEU A C 1
ATOM 1494 O O . LEU A 1 195 ? -11.714 13.391 12.928 1.00 66.19 195 LEU A O 1
ATOM 1498 N N . GLY A 1 196 ? -9.722 12.482 13.436 1.00 58.72 196 GLY A N 1
ATOM 1499 C CA . GLY A 1 196 ? -10.233 11.501 14.392 1.00 58.72 196 GLY A CA 1
ATOM 1500 C C . GLY A 1 196 ? -10.871 12.150 15.624 1.00 58.72 196 GLY A C 1
ATOM 1501 O O . GLY A 1 196 ? -11.980 11.777 16.013 1.00 58.72 196 GLY A O 1
ATOM 1502 N N . ILE A 1 197 ? -10.216 13.158 16.204 1.00 67.25 197 ILE A N 1
ATOM 1503 C CA . ILE A 1 197 ? -10.725 13.927 17.349 1.00 67.25 197 ILE A CA 1
ATOM 1504 C C . ILE A 1 197 ? -11.991 14.697 16.958 1.00 67.25 197 ILE A C 1
ATOM 1506 O O . ILE A 1 197 ? -13.013 14.580 17.631 1.00 67.25 197 ILE A O 1
ATOM 1510 N N . VAL A 1 198 ? -11.956 15.427 15.841 1.00 68.06 198 VAL A N 1
ATOM 1511 C CA . VAL A 1 198 ? -13.088 16.199 15.309 1.00 68.06 198 VAL A CA 1
ATOM 1512 C C . VAL A 1 198 ? -14.280 15.280 15.034 1.00 68.06 198 VAL A C 1
ATOM 1514 O O . VAL A 1 198 ? -15.382 15.566 15.489 1.00 68.06 198 VAL A O 1
ATOM 1517 N N . SER A 1 199 ? -14.064 14.135 14.381 1.00 61.09 199 SER A N 1
ATOM 1518 C CA . SER A 1 199 ? -15.078 13.092 14.161 1.00 61.09 199 SER A CA 1
ATOM 1519 C C . SER A 1 199 ? -15.719 12.616 15.471 1.00 61.09 199 SER A C 1
ATOM 1521 O O . SER A 1 199 ? -16.945 12.524 15.573 1.00 61.09 199 SER A O 1
ATOM 1523 N N . ASN A 1 200 ? -14.911 12.356 16.502 1.00 63.09 200 ASN A N 1
ATOM 1524 C CA . ASN A 1 200 ? -15.405 11.869 17.787 1.00 63.09 200 ASN A CA 1
ATOM 1525 C C . ASN A 1 200 ? -16.169 12.946 18.580 1.00 63.09 200 ASN A C 1
ATOM 1527 O O . ASN A 1 200 ? -17.135 12.629 19.270 1.00 63.09 200 ASN A O 1
ATOM 1531 N N . ILE A 1 201 ? -15.786 14.219 18.437 1.00 61.91 201 ILE A N 1
ATOM 1532 C CA . ILE A 1 201 ? -16.485 15.374 19.025 1.00 61.91 201 ILE A CA 1
ATOM 1533 C C . ILE A 1 201 ? -17.794 15.677 18.278 1.00 61.91 201 ILE A C 1
ATOM 1535 O O . ILE A 1 201 ? -18.789 16.045 18.899 1.00 61.91 201 ILE A O 1
ATOM 1539 N N . LEU A 1 202 ? -17.833 15.493 16.954 1.00 56.62 202 LEU A N 1
ATOM 1540 C CA . LEU A 1 202 ? -19.031 15.715 16.136 1.00 56.62 202 LEU A CA 1
ATOM 1541 C C . LEU A 1 202 ? -20.063 14.585 16.240 1.00 56.62 202 LEU A C 1
ATOM 1543 O O . LEU A 1 202 ? -21.248 14.836 16.018 1.00 56.62 202 LEU A O 1
ATOM 1547 N N . LYS A 1 203 ? -19.661 13.363 16.615 1.00 56.09 203 LYS A N 1
ATOM 1548 C CA . LYS A 1 203 ? -20.576 12.229 16.844 1.00 56.09 203 LYS A CA 1
ATOM 1549 C C . LYS A 1 203 ? -21.776 12.563 17.748 1.00 56.09 203 LYS A C 1
ATOM 1551 O O . LYS A 1 203 ? -22.899 12.331 17.305 1.00 56.09 203 LYS A O 1
ATOM 1556 N N . PRO A 1 204 ? -21.610 13.126 18.961 1.00 54.50 204 PRO A N 1
ATOM 1557 C CA . PRO A 1 204 ? -22.745 13.484 19.818 1.00 54.50 204 PRO A CA 1
ATOM 1558 C C . PRO A 1 204 ? -23.616 14.627 19.268 1.00 54.50 204 PRO A C 1
ATOM 1560 O O . PRO A 1 204 ? -24.766 14.757 19.679 1.00 54.50 204 PRO A O 1
ATOM 1563 N N . ILE A 1 205 ? -23.106 15.439 18.335 1.00 52.84 205 ILE A N 1
ATOM 1564 C CA . ILE A 1 205 ? -23.850 16.541 17.703 1.00 52.84 205 ILE A CA 1
ATOM 1565 C C . ILE A 1 205 ? -24.692 16.022 16.525 1.00 52.84 205 ILE A C 1
ATOM 1567 O O . ILE A 1 205 ? -25.840 16.425 16.374 1.00 52.84 205 ILE A O 1
ATOM 1571 N N . LEU A 1 206 ? -24.159 15.087 15.730 1.00 47.62 206 LEU A N 1
ATOM 1572 C CA . LEU A 1 206 ? -24.849 14.466 14.589 1.00 47.62 206 LEU A CA 1
ATOM 1573 C C . LEU A 1 206 ? -25.858 13.376 14.988 1.00 47.62 206 LEU A C 1
ATOM 1575 O O . LEU A 1 206 ? -26.830 13.173 14.272 1.00 47.62 206 LEU A O 1
ATOM 1579 N N . TYR A 1 207 ? -25.661 12.696 16.124 1.00 50.72 207 TYR A N 1
ATOM 1580 C CA . TYR A 1 207 ? -26.625 11.718 16.661 1.00 50.72 207 TYR A CA 1
ATOM 1581 C C . TYR A 1 207 ? -27.762 12.357 17.479 1.00 50.72 207 TYR A C 1
ATOM 1583 O O . TYR A 1 207 ? -28.645 11.655 17.972 1.00 50.72 207 TYR A O 1
ATOM 1591 N N . ARG A 1 208 ? -27.783 13.689 17.619 1.00 43.97 208 ARG A N 1
ATOM 1592 C CA . ARG A 1 208 ? -28.899 14.421 18.228 1.00 43.97 208 ARG A CA 1
ATOM 1593 C C . ARG A 1 208 ? -29.886 14.817 17.117 1.00 43.97 208 ARG A C 1
ATOM 1595 O O . ARG A 1 208 ? -29.724 15.866 16.509 1.00 43.97 208 ARG A O 1
ATOM 1602 N N . LYS A 1 209 ? -30.919 13.983 16.927 1.00 40.53 209 LYS A N 1
ATOM 1603 C CA . LYS A 1 209 ? -32.039 14.075 15.954 1.00 40.53 209 LYS A CA 1
ATOM 1604 C C . LYS A 1 209 ? -31.696 13.684 14.507 1.00 40.53 209 LYS A C 1
ATOM 1606 O O . LYS A 1 209 ? -31.065 14.441 13.779 1.00 40.53 209 LYS A O 1
ATOM 1611 N N . ASN A 1 210 ? -32.196 12.533 14.057 1.00 37.09 210 ASN A N 1
ATOM 1612 C CA . ASN A 1 210 ? -33.628 12.315 13.805 1.00 37.09 210 ASN A CA 1
ATOM 1613 C C . ASN A 1 210 ? -34.068 10.972 14.376 1.00 37.09 210 ASN A C 1
ATOM 1615 O O . ASN A 1 210 ? -33.309 9.998 14.181 1.00 37.09 210 ASN A O 1
#

Organism: NCBI:txid563177